Protein AF-A0A285PR58-F1 (afdb_monomer_lite)

InterPro domains:
  IPR026906 BspA-type LRR region [PF13306] (147-231)
  IPR032675 Leucine-rich repeat domain superfamily [G3DSA:3.80.10.10] (99-234)

Radius of gyration: 36.93 Å; chains: 1; bounding box: 84×57×91 Å

Secondary structure (DSSP, 8-state):
---PPP-------------------------TTEEE---EE-TTT--EEEPPPEEEPPPP-B-S-EEEE---SSS-EEEEEEBSSSS-EEEEEEPPPPPPPTT-EEEETTEEEEEEETTTEEEEEE--SS-SEEEE-SEEEETTEEEEEEEEPTTTTTT-SS--EEEE-TT--EE-TTTTTT-TT--EEEE--S---TTTB-GGGGTT--TT-EEE--GGGHHHHHHHTTTSEE-

Organism: NCBI:txid39488

Structure (mmCIF, N/CA/C/O backbone):
data_AF-A0A285PR58-F1
#
_entry.id   AF-A0A285PR58-F1
#
loop_
_atom_site.group_PDB
_atom_site.id
_atom_site.type_symbol
_atom_site.label_atom_id
_atom_site.label_alt_id
_atom_site.label_comp_id
_atom_site.label_asym_id
_atom_site.label_entity_id
_atom_site.label_seq_id
_atom_site.pdbx_PDB_ins_code
_atom_site.Cartn_x
_atom_site.Cartn_y
_atom_site.Cartn_z
_atom_site.occupancy
_atom_site.B_iso_or_equiv
_atom_site.auth_seq_id
_atom_site.auth_comp_id
_atom_site.auth_asym_id
_atom_site.auth_atom_id
_atom_site.pdbx_PDB_model_num
ATOM 1 N N . MET A 1 1 ? 61.884 16.221 -25.322 1.00 33.75 1 MET A N 1
ATOM 2 C CA . MET A 1 1 ? 62.412 15.194 -26.243 1.00 33.75 1 MET A CA 1
ATOM 3 C C . MET A 1 1 ? 62.146 13.832 -25.624 1.00 33.75 1 MET A C 1
ATOM 5 O O . MET A 1 1 ? 62.403 13.717 -24.441 1.00 33.75 1 MET A O 1
ATOM 9 N N . LEU A 1 2 ? 61.570 12.916 -26.419 1.00 33.09 2 LEU A N 1
ATOM 10 C CA . LEU A 1 2 ? 61.730 11.446 -26.453 1.00 33.09 2 LEU A CA 1
ATOM 11 C C . LEU A 1 2 ? 61.873 10.652 -25.125 1.00 33.09 2 LEU A C 1
ATOM 13 O O . LEU A 1 2 ? 62.615 11.037 -24.246 1.00 33.09 2 LEU A O 1
ATOM 17 N N . HIS A 1 3 ? 61.323 9.454 -24.922 1.00 30.91 3 HIS A N 1
ATOM 18 C CA . HIS A 1 3 ? 60.554 8.519 -25.742 1.00 30.91 3 HIS A CA 1
ATOM 19 C C . HIS A 1 3 ? 60.031 7.396 -24.827 1.00 30.91 3 HIS A C 1
ATOM 21 O O . HIS A 1 3 ? 60.553 7.158 -23.741 1.00 30.91 3 HIS A O 1
ATOM 27 N N . ALA A 1 4 ? 59.011 6.703 -25.324 1.00 31.28 4 ALA A N 1
ATOM 28 C CA . ALA A 1 4 ? 58.342 5.556 -24.733 1.00 31.28 4 ALA A CA 1
ATOM 29 C C . ALA A 1 4 ? 59.260 4.351 -24.438 1.00 31.28 4 ALA A C 1
ATOM 31 O O . ALA A 1 4 ? 60.155 4.022 -25.217 1.00 31.28 4 ALA A O 1
ATOM 32 N N . GLN A 1 5 ? 58.952 3.633 -23.352 1.00 32.91 5 GLN A N 1
ATOM 33 C CA . GLN A 1 5 ? 59.469 2.294 -23.063 1.00 32.91 5 GLN A CA 1
ATOM 34 C C . GLN A 1 5 ? 58.828 1.255 -23.999 1.00 32.91 5 GLN A C 1
ATOM 36 O O . GLN A 1 5 ? 57.623 1.015 -23.952 1.00 32.91 5 GLN A O 1
ATOM 41 N N . LYS A 1 6 ? 59.659 0.607 -24.822 1.00 32.72 6 LYS A N 1
ATOM 42 C CA . LYS A 1 6 ? 59.402 -0.717 -25.408 1.00 32.72 6 LYS A CA 1
ATOM 43 C C . LYS A 1 6 ? 59.970 -1.767 -24.454 1.00 32.72 6 LYS A C 1
ATOM 45 O O . LYS A 1 6 ? 61.126 -1.651 -24.060 1.00 32.72 6 LYS A O 1
ATOM 50 N N . MET A 1 7 ? 59.190 -2.798 -24.133 1.00 29.19 7 MET A N 1
ATOM 51 C CA . MET A 1 7 ? 59.721 -4.049 -23.592 1.00 29.19 7 MET A CA 1
ATOM 52 C C . MET A 1 7 ? 59.558 -5.171 -24.613 1.00 29.19 7 MET A C 1
ATOM 54 O O . MET A 1 7 ? 58.558 -5.277 -25.318 1.00 29.19 7 MET A O 1
ATOM 58 N N . ASP A 1 8 ? 60.642 -5.924 -24.685 1.00 30.84 8 ASP A N 1
ATOM 59 C CA . ASP A 1 8 ? 61.134 -6.805 -25.728 1.00 30.84 8 ASP A CA 1
ATOM 60 C C . ASP A 1 8 ? 60.767 -8.261 -25.393 1.00 30.84 8 ASP A C 1
ATOM 62 O O . ASP A 1 8 ? 60.908 -8.682 -24.243 1.00 30.84 8 ASP A O 1
ATOM 66 N N . ILE A 1 9 ? 60.300 -9.039 -26.374 1.00 32.16 9 ILE A N 1
ATOM 67 C CA . ILE A 1 9 ? 60.134 -10.494 -26.239 1.00 32.16 9 ILE A CA 1
ATOM 68 C C . ILE A 1 9 ? 61.047 -11.154 -27.269 1.00 32.16 9 ILE A C 1
ATOM 70 O O . ILE A 1 9 ? 60.728 -11.264 -28.453 1.00 32.16 9 ILE A O 1
ATOM 74 N N . ARG A 1 10 ? 62.197 -11.610 -26.766 1.00 33.09 10 ARG A N 1
ATOM 75 C CA . ARG A 1 10 ? 63.163 -12.465 -27.458 1.00 33.09 10 ARG A CA 1
ATOM 76 C C . ARG A 1 10 ? 62.526 -13.816 -27.796 1.00 33.09 10 ARG A C 1
ATOM 78 O O . ARG A 1 10 ? 62.197 -14.587 -26.899 1.00 33.09 10 ARG A O 1
ATOM 85 N N . PHE A 1 11 ? 62.434 -14.130 -29.085 1.00 31.03 11 PHE A N 1
ATOM 86 C CA . PHE A 1 11 ? 62.218 -15.490 -29.580 1.00 31.03 11 PHE A CA 1
ATOM 87 C C . PHE A 1 11 ? 63.578 -16.164 -29.802 1.00 31.03 11 PHE A C 1
ATOM 89 O O . PHE A 1 11 ? 64.361 -15.742 -30.653 1.00 31.03 11 PHE A O 1
ATOM 96 N N . LEU A 1 12 ? 63.860 -17.208 -29.019 1.00 32.84 12 LEU A N 1
ATOM 97 C CA . LEU A 1 12 ? 64.967 -18.136 -29.242 1.00 32.84 12 LEU A CA 1
ATOM 98 C C . LEU A 1 12 ? 64.556 -19.213 -30.257 1.00 32.84 12 LEU A C 1
ATOM 100 O O . LEU A 1 12 ? 63.462 -19.769 -30.209 1.00 32.84 12 LEU A O 1
ATOM 104 N N . LEU A 1 13 ? 65.486 -19.482 -31.169 1.00 37.31 13 LEU A N 1
ATOM 105 C CA . LEU A 1 13 ? 65.485 -20.509 -32.207 1.00 37.31 13 LEU A CA 1
ATOM 106 C C . LEU A 1 13 ? 65.457 -21.930 -31.623 1.00 37.31 13 LEU A C 1
ATOM 108 O O . LEU A 1 13 ? 66.307 -22.236 -30.794 1.00 37.31 13 LEU A O 1
ATOM 112 N N . VAL A 1 14 ? 64.640 -22.834 -32.184 1.00 32.50 14 VAL A N 1
ATOM 113 C CA . VAL A 1 14 ? 65.039 -24.244 -32.384 1.00 32.50 14 VAL A CA 1
ATOM 114 C C . VAL A 1 14 ? 64.462 -24.774 -33.707 1.00 32.50 14 VAL A C 1
ATOM 116 O O . VAL A 1 14 ? 63.296 -24.573 -34.037 1.00 32.50 14 VAL A O 1
ATOM 119 N N . ARG A 1 15 ? 65.350 -25.410 -34.474 1.00 30.25 15 ARG A N 1
ATOM 120 C CA . ARG A 1 15 ? 65.213 -26.002 -35.815 1.00 30.25 15 ARG A CA 1
ATOM 121 C C . ARG A 1 15 ? 64.435 -27.345 -35.821 1.00 30.25 15 ARG A C 1
ATOM 123 O O . ARG A 1 15 ? 64.132 -27.871 -34.756 1.00 30.25 15 ARG A O 1
ATOM 130 N N . PRO A 1 16 ? 64.086 -27.890 -37.008 1.00 38.16 16 PRO A N 1
ATOM 131 C CA . PRO A 1 16 ? 62.942 -28.778 -37.212 1.00 38.16 16 PRO A CA 1
ATOM 132 C C . PRO A 1 16 ? 63.283 -30.267 -37.075 1.00 38.16 16 PRO A C 1
ATOM 134 O O . PRO A 1 16 ? 64.386 -30.694 -37.405 1.00 38.16 16 PRO A O 1
ATOM 137 N N . VAL A 1 17 ? 62.287 -31.078 -36.710 1.00 28.47 17 VAL A N 1
ATOM 138 C CA . VAL A 1 17 ? 62.311 -32.531 -36.927 1.00 28.47 17 VAL A CA 1
ATOM 139 C C . VAL A 1 17 ? 61.258 -32.867 -37.977 1.00 28.47 17 VAL A C 1
ATOM 141 O O . VAL A 1 17 ? 60.059 -32.686 -37.769 1.00 28.47 17 VAL A O 1
ATOM 144 N N . MET A 1 18 ? 61.724 -33.346 -39.131 1.00 36.03 18 MET A N 1
ATOM 145 C CA . MET A 1 18 ? 60.877 -33.954 -40.148 1.00 36.03 18 MET A CA 1
ATOM 146 C C . MET A 1 18 ? 60.263 -35.247 -39.608 1.00 36.03 18 MET A C 1
ATOM 148 O O . MET A 1 18 ? 60.978 -36.205 -39.327 1.00 36.03 18 MET A O 1
ATOM 152 N N . ILE A 1 19 ? 58.933 -35.317 -39.568 1.00 29.31 19 ILE A N 1
ATOM 153 C CA . ILE A 1 19 ? 58.206 -36.587 -39.516 1.00 29.31 19 ILE A CA 1
ATOM 154 C C . ILE A 1 19 ? 57.175 -36.579 -40.644 1.00 29.31 19 ILE A C 1
ATOM 156 O O . ILE A 1 19 ? 56.121 -35.953 -40.562 1.00 29.31 19 ILE A O 1
ATOM 160 N N . ARG A 1 20 ? 57.487 -37.311 -41.721 1.00 41.19 20 ARG A N 1
ATOM 161 C CA . ARG A 1 20 ? 56.506 -37.762 -42.716 1.00 41.19 20 ARG A CA 1
ATOM 162 C C . ARG A 1 20 ? 55.513 -38.689 -42.017 1.00 41.19 20 ARG A C 1
ATOM 164 O O . ARG A 1 20 ? 55.930 -39.746 -41.554 1.00 41.19 20 ARG A O 1
ATOM 171 N N . LYS A 1 21 ? 54.215 -38.365 -42.012 1.00 28.48 21 LYS A N 1
ATOM 172 C CA . LYS A 1 21 ? 53.137 -39.368 -41.900 1.00 28.48 21 LYS A CA 1
ATOM 173 C C . LYS A 1 21 ? 51.768 -38.799 -42.295 1.00 28.48 21 LYS A C 1
ATOM 175 O O . LYS A 1 21 ? 51.269 -37.877 -41.671 1.00 28.48 21 LYS A O 1
ATOM 180 N N . LYS A 1 22 ? 51.177 -39.468 -43.294 1.00 28.91 22 LYS A N 1
ATOM 181 C CA . LYS A 1 22 ? 49.755 -39.546 -43.683 1.00 28.91 22 LYS A CA 1
ATOM 182 C C . LYS A 1 22 ? 49.032 -38.226 -43.996 1.00 28.91 22 LYS A C 1
ATOM 184 O O . LYS A 1 22 ? 48.762 -37.408 -43.129 1.00 28.91 22 LYS A O 1
ATOM 189 N N . LYS A 1 23 ? 48.602 -38.126 -45.259 1.00 33.22 23 LYS A N 1
ATOM 190 C CA . LYS A 1 23 ? 47.662 -37.154 -45.841 1.00 33.22 23 LYS A CA 1
ATOM 191 C C . LYS A 1 23 ? 46.285 -37.278 -45.157 1.00 33.22 23 LYS A C 1
ATOM 193 O O . LYS A 1 23 ? 45.343 -37.829 -45.711 1.00 33.22 23 LYS A O 1
ATOM 198 N N . LYS A 1 24 ? 46.195 -36.862 -43.894 1.00 31.02 24 LYS A N 1
ATOM 199 C CA . LYS A 1 24 ? 44.945 -36.710 -43.148 1.00 31.02 24 LYS A CA 1
ATOM 200 C C . LYS A 1 24 ? 44.381 -35.369 -43.604 1.00 31.02 24 LYS A C 1
ATOM 202 O O . LYS A 1 24 ? 45.064 -34.363 -43.434 1.00 31.02 24 LYS A O 1
ATOM 207 N N . LEU A 1 25 ? 43.209 -35.365 -44.247 1.00 31.39 25 LEU A N 1
ATOM 208 C CA . LEU A 1 25 ? 42.479 -34.136 -44.557 1.00 31.39 25 LEU A CA 1
ATOM 209 C C . LEU A 1 25 ? 42.327 -33.344 -43.251 1.00 31.39 25 LEU A C 1
ATOM 211 O O . LEU A 1 25 ? 41.491 -33.663 -42.408 1.00 31.39 25 LEU A O 1
ATOM 215 N N . LEU A 1 26 ? 43.195 -32.354 -43.059 1.00 30.56 26 LEU A N 1
ATOM 216 C CA . LEU A 1 26 ? 43.031 -31.319 -42.059 1.00 30.56 26 LEU A CA 1
ATOM 217 C C . LEU A 1 26 ? 41.862 -30.484 -42.556 1.00 30.56 26 LEU A C 1
ATOM 219 O O . LEU A 1 26 ? 42.022 -29.623 -43.416 1.00 30.56 26 LEU A O 1
ATOM 223 N N . GLN A 1 27 ? 40.669 -30.787 -42.057 1.00 36.59 27 GLN A N 1
ATOM 224 C CA . GLN A 1 27 ? 39.544 -29.881 -42.175 1.00 36.59 27 GLN A CA 1
ATOM 225 C C . GLN A 1 27 ? 39.987 -28.591 -41.478 1.00 36.59 27 GLN A C 1
ATOM 227 O O . GLN A 1 27 ? 40.122 -28.565 -40.254 1.00 36.59 27 GLN A O 1
ATOM 232 N N . ARG A 1 28 ? 40.370 -27.578 -42.273 1.00 42.31 28 ARG A N 1
ATOM 233 C CA . ARG A 1 28 ? 40.838 -26.276 -41.783 1.00 42.31 28 ARG A CA 1
ATOM 234 C C . ARG A 1 28 ? 39.750 -25.758 -40.842 1.00 42.31 28 ARG A C 1
ATOM 236 O O . ARG A 1 28 ? 38.649 -25.445 -41.283 1.00 42.31 28 ARG A O 1
ATOM 243 N N . VAL A 1 29 ? 40.026 -25.736 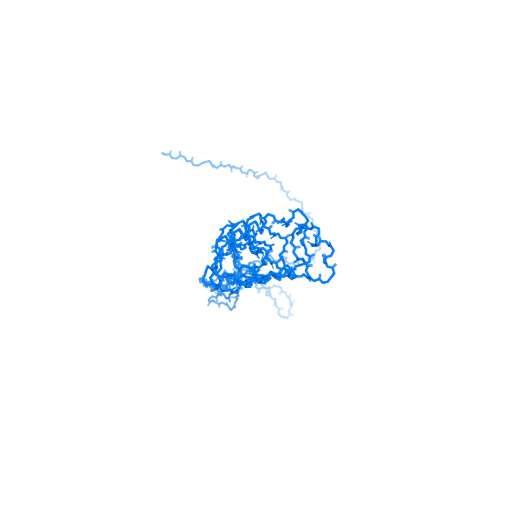-39.539 1.00 40.50 29 VAL A N 1
ATOM 244 C CA . VAL A 1 29 ? 39.125 -25.135 -38.554 1.00 40.50 29 VAL A CA 1
ATOM 245 C C . VAL A 1 29 ? 39.255 -23.632 -38.745 1.00 40.50 29 VAL A C 1
ATOM 247 O O . VAL A 1 29 ? 40.187 -23.011 -38.242 1.00 40.50 29 VAL A O 1
ATOM 250 N N . ILE A 1 30 ? 38.379 -23.065 -39.568 1.00 44.00 30 ILE A N 1
ATOM 251 C CA . ILE A 1 30 ? 38.368 -21.631 -39.839 1.00 44.00 30 ILE A CA 1
ATOM 252 C C . ILE A 1 30 ? 37.813 -20.933 -38.582 1.00 44.00 30 ILE A C 1
ATOM 254 O O . ILE A 1 30 ? 36.737 -21.314 -38.107 1.00 44.00 30 ILE A O 1
ATOM 258 N N . PRO A 1 31 ? 38.522 -19.945 -38.003 1.00 46.69 31 PRO A N 1
ATOM 259 C CA . PRO A 1 31 ? 37.988 -19.118 -36.921 1.00 46.69 31 PRO A CA 1
ATOM 260 C C . PRO A 1 31 ? 36.643 -18.497 -37.332 1.00 46.69 31 PRO A C 1
ATOM 262 O O . PRO A 1 31 ? 36.474 -18.136 -38.491 1.00 46.69 31 PRO A O 1
ATOM 265 N N . LYS A 1 32 ? 35.693 -18.322 -36.399 1.00 52.97 32 LYS A N 1
ATOM 266 C CA . LYS A 1 32 ? 34.305 -17.846 -36.659 1.00 52.97 32 LYS A CA 1
ATOM 267 C C . LYS A 1 32 ? 34.175 -16.505 -37.421 1.00 52.97 32 LYS A C 1
ATOM 269 O O . LYS A 1 32 ? 33.063 -16.105 -37.765 1.00 52.97 32 LYS A O 1
ATOM 274 N N . GLU A 1 33 ? 35.282 -15.812 -37.650 1.00 49.16 33 GLU A N 1
ATOM 275 C CA . GLU A 1 33 ? 35.387 -14.453 -38.190 1.00 49.16 33 GLU A CA 1
ATOM 276 C C . GLU A 1 33 ? 35.976 -14.404 -39.610 1.00 49.16 33 GLU A C 1
ATOM 278 O O . GLU A 1 33 ? 36.127 -13.325 -40.176 1.00 49.16 33 GLU A O 1
ATOM 283 N N . LEU A 1 34 ? 36.297 -15.555 -40.204 1.00 50.81 34 LEU A N 1
ATOM 284 C CA . LEU A 1 34 ? 36.919 -15.647 -41.522 1.00 50.81 34 LEU A CA 1
ATOM 285 C C . LEU A 1 34 ? 36.101 -16.580 -42.421 1.00 50.81 34 LEU A C 1
ATOM 287 O O . LEU A 1 34 ? 35.548 -17.572 -41.948 1.00 50.81 34 LEU A O 1
ATOM 291 N N . GLU A 1 35 ? 36.012 -16.271 -43.712 1.00 58.34 35 GLU A N 1
ATOM 292 C CA . GLU A 1 35 ? 35.296 -17.100 -44.686 1.00 58.34 35 GLU A CA 1
ATOM 293 C C . GLU A 1 35 ? 36.283 -17.645 -45.723 1.00 58.34 35 GLU A C 1
ATOM 295 O O . GLU A 1 35 ? 37.151 -16.927 -46.224 1.00 58.34 35 GLU A O 1
ATOM 300 N N . TYR A 1 36 ? 36.200 -18.948 -45.997 1.00 69.31 36 TYR A N 1
ATOM 301 C CA . TYR A 1 36 ? 37.080 -19.626 -46.943 1.00 69.31 36 TYR A CA 1
ATOM 302 C C . TYR A 1 36 ? 36.407 -19.734 -48.303 1.00 69.31 36 TYR A C 1
ATOM 304 O O . TYR A 1 36 ? 35.324 -20.300 -48.414 1.00 69.31 36 TYR A O 1
ATOM 312 N N . THR A 1 37 ? 37.070 -19.224 -49.336 1.00 72.50 37 THR A N 1
ATOM 313 C CA . THR A 1 37 ? 36.516 -19.146 -50.701 1.00 72.50 37 THR A CA 1
ATOM 314 C C . THR A 1 37 ? 36.405 -20.495 -51.422 1.00 72.50 37 THR A C 1
ATOM 316 O O . THR A 1 37 ? 35.750 -20.571 -52.457 1.00 72.50 37 THR A O 1
ATOM 319 N N . GLY A 1 38 ? 36.965 -21.567 -50.850 1.00 69.06 38 GLY A N 1
ATOM 320 C CA . GLY A 1 38 ? 36.936 -22.911 -51.422 1.00 69.06 38 GLY A CA 1
ATOM 321 C C . GLY A 1 38 ? 38.082 -23.161 -52.403 1.00 69.06 38 GLY A C 1
ATOM 322 O O . GLY A 1 38 ? 38.537 -22.264 -53.102 1.00 69.06 38 GLY A O 1
ATOM 323 N N . ASP A 1 39 ? 38.567 -24.398 -52.421 1.00 82.94 39 ASP A N 1
ATOM 324 C CA . ASP A 1 39 ? 39.599 -24.844 -53.358 1.00 82.94 39 ASP A CA 1
ATOM 325 C C . ASP A 1 39 ? 39.007 -25.098 -54.742 1.00 82.94 39 ASP A C 1
ATOM 327 O O . ASP A 1 39 ? 37.903 -25.640 -54.872 1.00 82.94 39 ASP A O 1
ATOM 331 N N . THR A 1 40 ? 39.776 -24.791 -55.781 1.00 82.81 40 THR A N 1
ATOM 332 C CA . THR A 1 40 ? 39.389 -25.082 -57.162 1.00 82.81 40 THR A CA 1
ATOM 333 C C . THR A 1 40 ? 40.046 -26.378 -57.624 1.00 82.81 40 THR A C 1
ATOM 335 O O . THR A 1 40 ? 41.269 -26.511 -57.605 1.00 82.81 40 THR A O 1
ATOM 338 N N . TYR A 1 41 ? 39.238 -27.337 -58.087 1.00 79.12 41 TYR A N 1
ATOM 339 C CA . TYR A 1 41 ? 39.699 -28.638 -58.583 1.00 79.12 41 TYR A CA 1
ATOM 340 C C . TYR A 1 41 ? 39.354 -28.832 -60.061 1.00 79.12 41 TYR A C 1
ATOM 342 O O . TYR A 1 41 ? 38.290 -28.421 -60.532 1.00 79.12 41 TYR A O 1
ATOM 350 N N . CYS A 1 42 ? 40.221 -29.536 -60.790 1.00 77.19 42 CYS A N 1
ATOM 351 C CA . CYS A 1 42 ? 39.924 -29.987 -62.144 1.00 77.19 42 CYS A CA 1
ATOM 352 C C . CYS A 1 42 ? 38.761 -30.987 -62.118 1.00 77.19 42 CYS A C 1
ATOM 354 O O . CYS A 1 42 ? 38.830 -32.008 -61.436 1.00 77.19 42 CYS A O 1
ATOM 356 N N . ARG A 1 43 ? 37.698 -30.743 -62.891 1.00 79.19 43 ARG A N 1
ATOM 357 C CA . ARG A 1 43 ? 36.491 -31.594 -62.882 1.00 79.19 43 ARG A CA 1
ATOM 358 C C . ARG A 1 43 ? 36.717 -33.003 -63.437 1.00 79.19 43 ARG A C 1
ATOM 360 O O . ARG A 1 43 ? 35.957 -33.905 -63.106 1.00 79.19 43 ARG A O 1
ATOM 367 N N . ILE A 1 44 ? 37.748 -33.179 -64.262 1.00 78.19 44 ILE A N 1
ATOM 368 C CA . ILE A 1 44 ? 38.021 -34.432 -64.973 1.00 78.19 44 ILE A CA 1
ATOM 369 C C . ILE A 1 44 ? 38.968 -35.315 -64.154 1.00 78.19 44 ILE A C 1
ATOM 371 O O . ILE A 1 44 ? 38.627 -36.444 -63.820 1.00 78.19 44 ILE A O 1
ATOM 375 N N . CYS A 1 45 ? 40.138 -34.794 -63.773 1.00 86.69 45 CYS A N 1
ATOM 376 C CA . CYS A 1 45 ? 41.156 -35.571 -63.056 1.00 86.69 45 CYS A CA 1
ATOM 377 C C . CYS A 1 45 ? 41.166 -35.351 -61.534 1.00 86.69 45 CYS A C 1
ATOM 379 O O . CYS A 1 45 ? 41.936 -36.001 -60.832 1.00 86.69 45 CYS A O 1
ATOM 381 N N . LYS A 1 46 ? 40.314 -34.456 -61.009 1.00 78.19 46 LYS A N 1
ATOM 382 C CA . LYS A 1 46 ? 40.200 -34.100 -59.579 1.00 78.19 46 LYS A CA 1
ATOM 383 C C . LYS A 1 46 ? 41.475 -33.532 -58.947 1.00 78.19 46 LYS A C 1
ATOM 385 O O . LYS A 1 46 ? 41.536 -33.378 -57.729 1.00 78.19 46 LYS A O 1
ATOM 390 N N . THR A 1 47 ? 42.480 -33.184 -59.747 1.00 80.75 47 THR A N 1
ATOM 391 C CA . THR A 1 47 ? 43.697 -32.530 -59.260 1.00 80.75 47 THR A CA 1
ATOM 392 C C . THR A 1 47 ? 43.377 -31.112 -58.790 1.00 80.75 47 THR A C 1
ATOM 394 O O . THR A 1 47 ? 42.612 -30.398 -59.441 1.00 80.75 47 THR A O 1
ATOM 397 N N . LEU A 1 48 ? 43.948 -30.716 -57.650 1.00 81.56 48 LEU A N 1
ATOM 398 C CA . LEU A 1 48 ? 43.857 -29.356 -57.117 1.00 81.56 48 LEU A CA 1
ATOM 399 C C . LEU A 1 48 ? 44.543 -28.389 -58.087 1.00 81.56 48 LEU A C 1
ATOM 401 O O . LEU A 1 48 ? 45.698 -28.608 -58.446 1.00 81.56 48 LEU A O 1
ATOM 405 N N . LEU A 1 49 ? 43.822 -27.355 -58.510 1.00 81.75 49 LEU A N 1
ATOM 406 C CA . LEU A 1 49 ? 44.319 -26.338 -59.436 1.00 81.75 49 LEU A CA 1
ATOM 407 C C . LEU A 1 49 ? 44.716 -25.057 -58.701 1.00 81.75 49 LEU A C 1
ATOM 409 O O . LEU A 1 49 ? 45.741 -24.469 -59.022 1.00 81.75 49 LEU A O 1
ATOM 413 N N . GLU A 1 50 ? 43.941 -24.650 -57.695 1.00 81.56 50 GLU A N 1
ATOM 414 C CA . GLU A 1 50 ? 44.236 -23.468 -56.882 1.00 81.56 50 GLU A CA 1
ATOM 415 C C . GLU A 1 50 ? 43.684 -23.652 -55.464 1.00 81.56 50 GLU A C 1
ATOM 417 O O . GLU A 1 50 ? 42.548 -24.105 -55.289 1.00 81.56 50 GLU A O 1
ATOM 422 N N . GLU A 1 51 ? 44.484 -23.307 -54.450 1.00 78.06 51 GLU A N 1
ATOM 423 C CA . GLU A 1 51 ? 44.009 -23.244 -53.065 1.00 78.06 51 GLU A CA 1
ATOM 424 C C . GLU A 1 51 ? 43.125 -22.011 -52.854 1.00 78.06 51 GLU A C 1
ATOM 426 O O . GLU A 1 51 ? 43.474 -20.895 -53.246 1.00 78.06 51 GLU A O 1
ATOM 431 N N . GLY A 1 52 ? 42.000 -22.205 -52.170 1.00 71.44 52 GLY A N 1
ATOM 432 C CA . GLY A 1 52 ? 41.128 -21.114 -51.758 1.00 71.44 52 GLY A CA 1
ATOM 433 C C . GLY A 1 52 ? 41.838 -20.132 -50.824 1.00 71.44 52 GLY A C 1
ATOM 434 O O . GLY A 1 52 ? 42.722 -20.485 -50.038 1.00 71.44 52 GLY A O 1
ATOM 435 N N . LYS A 1 53 ? 41.417 -18.870 -50.871 1.00 77.50 53 LYS A N 1
ATOM 436 C CA . LYS A 1 53 ? 41.892 -17.805 -49.978 1.00 77.50 53 LYS A CA 1
ATOM 437 C C . LYS A 1 53 ? 40.952 -17.642 -48.790 1.00 77.50 53 LYS A C 1
ATOM 439 O O . LYS A 1 53 ? 39.735 -17.820 -48.910 1.00 77.50 53 LYS A O 1
ATOM 444 N N . ILE A 1 54 ? 41.529 -17.275 -47.650 1.00 70.69 54 ILE A N 1
ATOM 445 C CA . ILE A 1 54 ? 40.789 -16.849 -46.463 1.00 70.69 54 ILE A CA 1
ATOM 446 C C . ILE A 1 54 ? 40.507 -15.353 -46.613 1.00 70.69 54 ILE A C 1
ATOM 448 O O . ILE A 1 54 ? 41.447 -14.561 -46.689 1.00 70.69 54 ILE A O 1
ATOM 452 N N . LEU A 1 55 ? 39.232 -14.971 -46.670 1.00 63.41 55 LEU A N 1
ATOM 453 C CA . LEU A 1 55 ? 38.818 -13.570 -46.703 1.00 63.41 55 LEU A CA 1
ATOM 454 C C . LEU A 1 55 ? 38.327 -13.128 -45.317 1.00 63.41 55 LEU A C 1
ATOM 456 O O . LEU A 1 55 ? 37.650 -13.903 -44.629 1.00 63.41 55 LEU A O 1
ATOM 460 N N . PRO A 1 56 ? 38.651 -11.893 -44.888 1.00 61.72 56 PRO A N 1
ATOM 461 C CA . PRO A 1 56 ? 38.098 -11.341 -43.662 1.00 61.72 56 PRO A CA 1
ATOM 462 C C . PRO A 1 56 ? 36.593 -11.151 -43.829 1.00 61.72 56 PRO A C 1
ATOM 464 O O . PRO A 1 56 ? 36.132 -10.623 -44.846 1.00 61.72 56 PRO A O 1
ATOM 467 N N . LYS A 1 57 ? 35.815 -11.558 -42.825 1.00 65.44 57 LYS A N 1
ATOM 468 C CA . LYS A 1 57 ? 34.385 -11.261 -42.806 1.00 65.44 57 LYS A CA 1
ATOM 469 C C . LYS A 1 57 ? 34.206 -9.743 -42.805 1.00 65.44 57 LYS A C 1
ATOM 471 O O . LYS A 1 57 ? 34.767 -9.050 -41.962 1.00 65.44 57 LYS A O 1
ATOM 476 N N . LEU A 1 58 ? 33.443 -9.222 -43.766 1.00 66.88 58 LEU A N 1
ATOM 477 C CA . LEU A 1 58 ? 33.164 -7.789 -43.836 1.00 66.88 58 LEU A CA 1
ATOM 478 C C . LEU A 1 58 ? 32.430 -7.349 -42.564 1.00 66.88 58 LEU A C 1
ATOM 480 O O . LEU A 1 58 ? 31.352 -7.858 -42.251 1.00 66.88 58 LEU A O 1
ATOM 484 N N . GLU A 1 59 ? 33.013 -6.386 -41.853 1.00 71.44 59 GLU A N 1
ATOM 485 C CA . GLU A 1 59 ? 32.413 -5.791 -40.661 1.00 71.44 59 GLU A CA 1
ATOM 486 C C . GLU A 1 59 ? 31.041 -5.175 -40.972 1.00 71.44 59 GLU A C 1
ATOM 488 O O . GLU A 1 59 ? 30.814 -4.542 -42.013 1.00 71.44 59 GLU A O 1
ATOM 493 N N . HIS A 1 60 ? 30.098 -5.345 -40.047 1.00 79.94 60 HIS A N 1
ATOM 494 C CA . HIS A 1 60 ? 28.748 -4.819 -40.217 1.00 79.94 60 HIS A CA 1
ATOM 495 C C . HIS A 1 60 ? 28.714 -3.293 -40.072 1.00 79.94 60 HIS A C 1
ATOM 497 O O . HIS A 1 60 ? 29.165 -2.728 -39.078 1.00 79.94 60 HIS A O 1
ATOM 503 N N . GLN A 1 61 ? 28.051 -2.621 -41.015 1.00 87.12 61 GLN A N 1
ATOM 504 C CA . GLN A 1 61 ? 27.740 -1.191 -40.918 1.00 87.12 61 GLN A CA 1
ATOM 505 C C . GLN A 1 61 ? 26.383 -0.992 -40.243 1.00 87.12 61 GLN A C 1
ATOM 507 O O . GLN A 1 61 ? 25.341 -1.009 -40.904 1.00 87.12 61 GLN A O 1
ATOM 512 N N . TRP A 1 62 ? 26.381 -0.883 -38.918 1.00 87.44 62 TRP A N 1
ATOM 513 C CA . TRP A 1 62 ? 25.169 -0.685 -38.121 1.00 87.44 62 TRP A CA 1
ATOM 514 C C . TRP A 1 62 ? 24.606 0.739 -38.271 1.00 87.44 62 TRP A C 1
ATOM 516 O O . TRP A 1 62 ? 25.338 1.691 -38.528 1.00 87.44 62 TRP A O 1
ATOM 526 N N . ASN A 1 63 ? 23.288 0.894 -38.127 1.00 89.00 63 ASN A N 1
ATOM 527 C CA . ASN A 1 63 ? 22.666 2.201 -37.912 1.00 89.00 63 ASN A CA 1
ATOM 528 C C . ASN A 1 63 ? 22.870 2.695 -36.466 1.00 89.00 63 ASN A C 1
ATOM 530 O O . ASN A 1 63 ? 23.488 2.012 -35.656 1.00 89.00 63 ASN A O 1
ATOM 534 N N . ASP A 1 64 ? 22.289 3.843 -36.124 1.00 89.19 64 ASP A N 1
ATOM 535 C CA . ASP A 1 64 ? 22.440 4.468 -34.797 1.00 89.19 64 ASP A CA 1
ATOM 536 C C . ASP A 1 64 ? 21.647 3.753 -33.682 1.00 89.19 64 ASP A C 1
ATOM 538 O O . ASP A 1 64 ? 21.679 4.148 -32.519 1.00 89.19 64 ASP A O 1
ATOM 542 N N . GLY A 1 65 ? 20.964 2.654 -34.020 1.00 90.88 65 GLY A N 1
ATOM 543 C CA . GLY A 1 65 ? 20.097 1.912 -33.114 1.00 90.88 65 GLY A CA 1
ATOM 544 C C . GLY A 1 65 ? 18.704 2.534 -32.990 1.00 90.88 65 GLY A C 1
ATOM 545 O O . GLY A 1 65 ? 18.491 3.730 -33.152 1.00 90.88 65 GLY A O 1
ATOM 546 N N . THR A 1 66 ? 17.713 1.691 -32.722 1.00 90.56 66 THR A N 1
ATOM 547 C CA . THR A 1 66 ? 16.315 2.098 -32.520 1.00 90.56 66 THR A CA 1
ATOM 548 C C . THR A 1 66 ? 15.772 1.418 -31.276 1.00 90.56 66 THR A C 1
ATOM 550 O O . THR A 1 66 ? 15.918 0.204 -31.130 1.00 90.56 66 THR A O 1
ATOM 553 N N . VAL A 1 67 ? 15.176 2.180 -30.355 1.00 93.69 67 VAL A N 1
ATOM 554 C CA . VAL A 1 67 ? 14.537 1.597 -29.168 1.00 93.69 67 VAL A CA 1
ATOM 555 C C . VAL A 1 67 ? 13.282 0.861 -29.626 1.00 93.69 67 VAL A C 1
ATOM 557 O O . VAL A 1 67 ? 12.276 1.483 -29.957 1.00 93.69 67 VAL A O 1
ATOM 560 N N . THR A 1 68 ? 13.348 -0.466 -29.664 1.00 93.56 68 THR A N 1
ATOM 561 C CA . THR A 1 68 ? 12.237 -1.330 -30.088 1.00 93.56 68 THR A CA 1
ATOM 562 C C . THR A 1 68 ? 11.332 -1.707 -28.927 1.00 93.56 68 THR A C 1
ATOM 564 O O . THR A 1 68 ? 10.157 -1.999 -29.134 1.00 93.56 68 THR A O 1
ATOM 567 N N . LYS A 1 69 ? 11.851 -1.648 -27.697 1.00 94.06 69 LYS A N 1
ATOM 568 C CA . LYS A 1 69 ? 11.082 -1.862 -26.471 1.00 94.06 69 LYS A CA 1
ATOM 569 C C . LYS A 1 69 ? 11.557 -0.893 -25.401 1.00 94.06 69 LYS A C 1
ATOM 571 O O . LYS A 1 69 ? 12.739 -0.856 -25.069 1.00 94.06 69 LYS A O 1
ATOM 576 N N . ARG A 1 70 ? 10.645 -0.095 -24.847 1.00 92.31 70 ARG A N 1
ATOM 577 C CA . ARG A 1 70 ? 10.987 0.821 -23.751 1.00 92.31 70 ARG A CA 1
ATOM 578 C C . ARG A 1 70 ? 11.174 0.025 -22.462 1.00 92.31 70 ARG A C 1
ATOM 580 O O . ARG A 1 70 ? 10.366 -0.847 -22.151 1.00 92.31 70 ARG A O 1
ATOM 587 N N . ALA A 1 71 ? 12.221 0.352 -21.712 1.00 92.75 71 ALA A N 1
ATOM 588 C CA . ALA A 1 71 ? 12.408 -0.188 -20.374 1.00 92.75 71 ALA A CA 1
ATOM 589 C C . ALA A 1 71 ? 11.293 0.304 -19.438 1.00 92.75 71 ALA A C 1
ATOM 591 O O . ALA A 1 71 ? 10.863 1.459 -19.510 1.00 92.75 71 ALA A O 1
ATOM 592 N N . THR A 1 72 ? 10.846 -0.576 -18.549 1.00 91.88 72 THR A N 1
ATOM 593 C CA . THR A 1 72 ? 9.919 -0.273 -17.452 1.00 91.88 72 THR A CA 1
ATOM 594 C C . THR A 1 72 ? 10.599 -0.605 -16.123 1.00 91.88 72 THR A C 1
ATOM 596 O O . THR A 1 72 ? 11.757 -1.019 -16.100 1.00 91.88 72 THR A O 1
ATOM 599 N N . TYR A 1 73 ? 9.905 -0.434 -14.997 1.00 88.81 73 TYR A N 1
ATOM 600 C CA . TYR A 1 73 ? 10.429 -0.868 -13.698 1.00 88.81 73 TYR A CA 1
ATOM 601 C C . TYR A 1 73 ? 10.500 -2.399 -13.553 1.00 88.81 73 TYR A C 1
ATOM 603 O O . TYR A 1 73 ? 11.301 -2.920 -12.772 1.00 88.81 73 TYR A O 1
ATOM 611 N N . GLU A 1 74 ? 9.672 -3.125 -14.307 1.00 87.19 74 GLU A N 1
ATOM 612 C CA . GLU A 1 74 ? 9.552 -4.584 -14.226 1.00 87.19 74 GLU A CA 1
ATOM 613 C C . GLU A 1 74 ? 10.331 -5.290 -15.340 1.00 87.19 74 GLU A C 1
ATOM 615 O O . GLU A 1 74 ? 10.880 -6.368 -15.121 1.00 87.19 74 GLU A O 1
ATOM 620 N N . THR A 1 75 ? 10.437 -4.668 -16.517 1.00 89.50 75 THR A N 1
ATOM 621 C CA . THR A 1 75 ? 11.014 -5.283 -17.716 1.00 89.50 75 THR A CA 1
ATOM 622 C C . THR A 1 75 ? 12.125 -4.430 -18.316 1.00 89.50 75 THR A C 1
ATOM 624 O O . THR A 1 75 ? 11.958 -3.224 -18.509 1.00 89.50 75 THR A O 1
ATOM 627 N N . ALA A 1 76 ? 13.228 -5.075 -18.694 1.00 92.31 76 ALA A N 1
ATOM 628 C CA . ALA A 1 76 ? 14.255 -4.471 -19.535 1.00 92.31 76 ALA A CA 1
ATOM 629 C C . ALA A 1 76 ? 13.672 -3.991 -20.879 1.00 92.31 76 ALA A C 1
ATOM 631 O O . ALA A 1 76 ? 12.679 -4.537 -21.380 1.00 92.31 76 ALA A O 1
ATOM 632 N N . GLY A 1 77 ? 14.289 -2.950 -21.431 1.00 94.19 77 GLY A N 1
ATOM 633 C CA . GLY A 1 77 ? 14.024 -2.472 -22.785 1.00 94.19 77 GLY A CA 1
ATOM 634 C C . GLY A 1 77 ? 14.950 -3.131 -23.804 1.00 94.19 77 GLY A C 1
ATOM 635 O O . GLY A 1 77 ? 15.828 -3.914 -23.452 1.00 94.19 77 GLY A O 1
ATOM 636 N N . GLU A 1 78 ? 14.783 -2.787 -25.074 1.00 95.69 78 GLU A N 1
ATOM 637 C CA . GLU A 1 78 ? 15.579 -3.323 -26.179 1.00 95.69 78 GLU A CA 1
ATOM 638 C C . GLU A 1 78 ? 15.960 -2.201 -27.145 1.00 95.69 78 GLU A C 1
ATOM 640 O O . GLU A 1 78 ? 15.110 -1.412 -27.574 1.00 95.69 78 GLU A O 1
ATOM 645 N N . LEU A 1 79 ? 17.248 -2.155 -27.490 1.00 93.50 79 LEU A N 1
ATOM 646 C CA . LEU A 1 79 ? 17.833 -1.300 -28.514 1.00 93.50 79 LEU A CA 1
ATOM 647 C C . LEU A 1 79 ? 18.269 -2.182 -29.685 1.00 93.50 79 LEU A C 1
ATOM 649 O O . LEU A 1 79 ? 19.172 -3.009 -29.552 1.00 93.50 79 LEU A O 1
ATOM 653 N N . THR A 1 80 ? 17.628 -2.011 -30.836 1.00 94.00 80 THR A N 1
ATOM 654 C CA . THR A 1 80 ? 17.910 -2.803 -32.035 1.00 94.00 80 THR A CA 1
ATOM 655 C C . THR A 1 80 ? 18.721 -1.996 -33.037 1.00 94.00 80 THR A C 1
ATOM 657 O O . THR A 1 80 ? 18.259 -0.973 -33.547 1.00 94.00 80 THR A O 1
ATOM 660 N N . TYR A 1 81 ? 19.894 -2.518 -33.377 1.00 90.81 81 TYR A N 1
ATOM 661 C CA . TYR A 1 81 ? 20.729 -2.086 -34.488 1.00 90.81 81 TYR A CA 1
ATOM 662 C C . TYR A 1 81 ? 20.410 -2.923 -35.722 1.00 90.81 81 TYR A C 1
ATOM 664 O O . TYR A 1 81 ? 20.273 -4.148 -35.640 1.00 90.81 81 TYR A O 1
ATOM 672 N N . ARG A 1 82 ? 20.316 -2.274 -36.878 1.00 90.25 82 ARG A N 1
ATOM 673 C CA . ARG A 1 82 ? 20.129 -2.925 -38.179 1.00 90.25 82 ARG A CA 1
ATOM 674 C C . ARG A 1 82 ? 21.304 -2.576 -39.066 1.00 90.25 82 ARG A C 1
ATOM 676 O O . ARG A 1 82 ? 21.691 -1.408 -39.133 1.00 90.25 82 ARG A O 1
ATOM 683 N N . CYS A 1 83 ? 21.898 -3.579 -39.699 1.00 89.69 83 CYS A N 1
ATOM 684 C CA . CYS A 1 83 ? 22.975 -3.315 -40.634 1.00 89.69 83 CYS A CA 1
ATOM 685 C C . CYS A 1 83 ? 22.381 -2.711 -41.913 1.00 89.69 83 CYS A C 1
ATOM 687 O O . CYS A 1 83 ? 21.372 -3.182 -42.432 1.00 89.69 83 CYS A O 1
ATOM 689 N N . ARG A 1 84 ? 22.997 -1.634 -42.405 1.00 88.50 84 ARG A N 1
ATOM 690 C CA . ARG A 1 84 ? 22.540 -0.911 -43.600 1.00 88.50 84 ARG A CA 1
ATOM 691 C C . ARG A 1 84 ? 22.834 -1.675 -44.900 1.00 88.50 84 ARG A C 1
ATOM 693 O O . ARG A 1 84 ? 22.264 -1.348 -45.929 1.00 88.50 84 ARG A O 1
ATOM 700 N N . LYS A 1 85 ? 23.720 -2.679 -44.844 1.00 86.81 85 LYS A N 1
ATOM 701 C CA . LYS A 1 85 ? 24.197 -3.461 -46.000 1.00 86.81 85 LYS A CA 1
ATOM 702 C C . LYS A 1 85 ? 23.604 -4.864 -46.095 1.00 86.81 85 LYS A C 1
ATOM 704 O O . LYS A 1 85 ? 23.371 -5.360 -47.186 1.00 86.81 85 LYS A O 1
ATOM 709 N N . CYS A 1 86 ? 23.361 -5.508 -44.961 1.00 81.31 86 CYS A N 1
ATOM 710 C CA . CYS A 1 86 ? 22.739 -6.826 -44.894 1.00 81.31 86 CYS A CA 1
ATOM 711 C C . CYS A 1 86 ? 21.645 -6.781 -43.830 1.00 81.31 86 CYS A C 1
ATOM 713 O O . CYS A 1 86 ? 21.841 -6.152 -42.796 1.00 81.31 86 CYS A O 1
ATOM 715 N N . ALA A 1 87 ? 20.517 -7.463 -44.021 1.00 83.50 87 ALA A N 1
ATOM 716 C CA . ALA A 1 87 ? 19.353 -7.402 -43.121 1.00 83.50 87 ALA A CA 1
ATOM 717 C C . ALA A 1 87 ? 19.587 -7.941 -41.682 1.00 83.50 87 ALA A C 1
ATOM 719 O O . ALA A 1 87 ? 18.635 -8.126 -40.918 1.00 83.50 87 ALA A O 1
ATOM 720 N N . ALA A 1 88 ? 20.844 -8.192 -41.304 1.00 87.69 88 ALA A N 1
ATOM 721 C CA . ALA A 1 88 ? 21.278 -8.575 -39.973 1.00 87.69 88 ALA A CA 1
ATOM 722 C C . ALA A 1 88 ? 20.823 -7.567 -38.905 1.00 87.69 88 ALA A C 1
ATOM 724 O O . ALA A 1 88 ? 20.760 -6.351 -39.129 1.00 87.69 88 ALA A O 1
ATOM 725 N N . LYS A 1 89 ? 20.541 -8.096 -37.712 1.00 91.94 89 LYS A N 1
ATOM 726 C CA . LYS A 1 89 ? 20.118 -7.336 -36.534 1.00 91.94 89 LYS A CA 1
ATOM 727 C C . LYS A 1 89 ? 21.026 -7.656 -35.358 1.00 91.94 89 LYS A C 1
ATOM 729 O O . LYS A 1 89 ? 21.372 -8.814 -35.145 1.00 91.94 89 LYS A O 1
ATOM 734 N N . ARG A 1 90 ? 21.337 -6.638 -34.562 1.00 88.44 90 ARG A N 1
ATOM 735 C CA . ARG A 1 90 ? 21.977 -6.779 -33.252 1.00 88.44 90 ARG A CA 1
ATOM 736 C C . ARG A 1 90 ? 21.071 -6.136 -32.213 1.00 88.44 90 ARG A C 1
ATOM 738 O O . ARG A 1 90 ? 20.751 -4.958 -32.332 1.00 88.44 90 ARG A O 1
ATOM 745 N N . ILE A 1 91 ? 20.648 -6.908 -31.221 1.00 91.56 91 ILE A N 1
ATOM 746 C CA . ILE A 1 91 ? 19.749 -6.446 -30.159 1.00 91.56 91 ILE A CA 1
ATOM 747 C C . ILE A 1 91 ? 20.558 -6.350 -28.873 1.00 91.56 91 ILE A C 1
ATOM 749 O O . ILE A 1 91 ? 21.228 -7.307 -28.491 1.00 91.56 91 ILE A O 1
ATOM 753 N N . ILE A 1 92 ? 20.503 -5.190 -28.227 1.00 90.38 92 ILE A N 1
ATOM 754 C CA . ILE A 1 92 ? 21.118 -4.951 -26.923 1.00 90.38 92 ILE A CA 1
ATOM 755 C C . ILE A 1 92 ? 20.003 -4.708 -25.907 1.00 90.38 92 ILE A C 1
ATOM 757 O O . ILE A 1 92 ? 19.039 -3.990 -26.182 1.00 90.38 92 ILE A O 1
ATOM 761 N N . SER A 1 93 ? 20.137 -5.316 -24.731 1.00 91.31 93 SER A N 1
ATOM 762 C CA . SER A 1 93 ? 19.218 -5.107 -23.614 1.00 91.31 93 SER A CA 1
ATOM 763 C C . SER A 1 93 ? 19.476 -3.748 -22.963 1.00 91.31 93 SER A C 1
ATOM 765 O O . SER A 1 93 ? 20.605 -3.446 -22.586 1.00 91.31 93 SER A O 1
ATOM 767 N N . ILE A 1 94 ? 18.421 -2.955 -22.784 1.00 91.75 94 ILE A N 1
ATOM 768 C CA . ILE A 1 94 ? 18.444 -1.721 -21.991 1.00 91.75 94 ILE A CA 1
ATOM 769 C C . ILE A 1 94 ? 18.025 -2.081 -20.569 1.00 91.75 94 ILE A C 1
ATOM 771 O O . ILE A 1 94 ? 16.989 -2.720 -20.371 1.00 91.75 94 ILE A O 1
ATOM 775 N N . GLU A 1 95 ? 18.804 -1.664 -19.575 1.00 91.81 95 GLU A N 1
ATOM 776 C CA . GLU A 1 95 ? 18.481 -1.930 -18.175 1.00 91.81 95 GLU A CA 1
ATOM 777 C C . GLU A 1 95 ? 17.092 -1.400 -17.785 1.00 91.81 95 GLU A C 1
ATOM 779 O O . GLU A 1 95 ? 16.608 -0.383 -18.286 1.00 91.81 95 GLU A O 1
ATOM 784 N N . LYS A 1 96 ? 16.432 -2.121 -16.873 1.00 93.50 96 LYS A N 1
ATOM 785 C CA . LYS A 1 96 ? 15.143 -1.712 -16.306 1.00 93.50 96 LYS A CA 1
ATOM 786 C C . LYS A 1 96 ? 15.274 -0.401 -15.528 1.00 93.50 96 LYS A C 1
ATOM 788 O O . LYS A 1 96 ? 16.325 -0.093 -14.968 1.00 93.50 96 LYS A O 1
ATOM 793 N N . LEU A 1 97 ? 14.174 0.338 -15.421 1.00 92.56 97 LEU A N 1
ATOM 794 C CA . LEU A 1 97 ? 14.139 1.580 -14.656 1.00 92.56 97 LEU A CA 1
ATOM 795 C C . LEU A 1 97 ? 14.334 1.311 -13.160 1.00 92.56 97 LEU A C 1
ATOM 797 O O . LEU A 1 97 ? 13.762 0.378 -12.590 1.00 92.56 97 LEU A O 1
ATOM 801 N N . ALA A 1 98 ? 15.102 2.176 -12.500 1.00 93.44 98 ALA A N 1
ATOM 802 C CA . ALA A 1 98 ? 15.252 2.135 -11.053 1.00 93.44 98 ALA A CA 1
ATOM 803 C C . ALA A 1 98 ? 13.936 2.525 -10.364 1.00 93.44 98 ALA A C 1
ATOM 805 O O . ALA A 1 98 ? 13.340 3.556 -10.676 1.00 93.44 98 ALA A O 1
ATOM 806 N N . TYR A 1 99 ? 13.493 1.719 -9.397 1.00 94.69 99 TYR A N 1
ATOM 807 C CA . TYR A 1 99 ? 12.284 2.017 -8.632 1.00 94.69 99 TYR A CA 1
ATOM 808 C C . TYR A 1 99 ? 12.397 3.338 -7.852 1.00 94.69 99 TYR A C 1
ATOM 810 O O . TYR A 1 99 ? 13.479 3.676 -7.361 1.00 94.69 99 TYR A O 1
ATOM 818 N N . PRO A 1 100 ? 11.270 4.047 -7.639 1.00 95.25 100 PRO A N 1
ATOM 819 C CA . PRO A 1 100 ? 11.223 5.216 -6.771 1.00 95.25 100 PRO A CA 1
ATOM 820 C C . PRO A 1 100 ? 11.780 4.907 -5.380 1.00 95.25 100 PRO A C 1
ATOM 822 O O . PRO A 1 100 ? 11.421 3.899 -4.760 1.00 95.25 100 PRO A O 1
ATOM 825 N N . LYS A 1 101 ? 12.674 5.778 -4.901 1.00 95.12 101 LYS A N 1
ATOM 826 C CA . LYS A 1 101 ? 13.379 5.598 -3.629 1.00 95.12 101 LYS A CA 1
ATOM 827 C C . LYS A 1 101 ? 12.401 5.588 -2.453 1.00 95.12 101 LYS A C 1
ATOM 829 O O . LYS A 1 101 ? 11.314 6.167 -2.492 1.00 95.12 101 LYS A O 1
ATOM 834 N N . ALA A 1 102 ? 12.820 4.948 -1.363 1.00 96.94 102 ALA A N 1
ATOM 835 C CA . ALA A 1 102 ? 12.090 5.032 -0.110 1.00 96.94 102 ALA A CA 1
ATOM 836 C C . ALA A 1 102 ? 11.950 6.504 0.298 1.00 96.94 102 ALA A C 1
ATOM 838 O O . ALA A 1 102 ? 12.906 7.276 0.274 1.00 96.94 102 ALA A O 1
ATOM 839 N N . GLY A 1 103 ? 10.734 6.883 0.659 1.00 96.56 103 GLY A N 1
ATOM 840 C CA . GLY A 1 103 ? 10.389 8.232 1.059 1.00 96.56 103 GLY A CA 1
ATOM 841 C C . GLY A 1 103 ? 9.741 9.105 -0.009 1.00 96.56 103 GLY A C 1
ATOM 842 O O . GLY A 1 103 ? 9.184 10.134 0.369 1.00 96.56 103 GLY A O 1
ATOM 843 N N . THR A 1 104 ? 9.721 8.686 -1.276 1.00 97.44 104 THR A N 1
ATOM 844 C CA . THR A 1 104 ? 8.902 9.335 -2.310 1.00 97.44 104 THR A CA 1
ATOM 845 C C . THR A 1 104 ? 7.422 9.297 -1.913 1.00 97.44 104 THR A C 1
ATOM 847 O O . THR A 1 104 ? 6.930 8.255 -1.474 1.00 97.44 104 THR A O 1
ATOM 850 N N . SER A 1 105 ? 6.719 10.424 -2.054 1.00 97.38 105 SER A N 1
ATOM 851 C CA . SER A 1 105 ? 5.289 10.545 -1.749 1.00 97.38 105 SER A CA 1
ATOM 852 C C . SER A 1 105 ? 4.442 10.635 -3.019 1.00 97.38 105 SER A C 1
ATOM 854 O O . SER A 1 105 ? 4.827 11.284 -3.989 1.00 97.38 105 SER A O 1
ATOM 856 N N . TYR A 1 106 ? 3.247 10.051 -2.973 1.00 97.19 106 TYR A N 1
ATOM 857 C CA . TYR A 1 106 ? 2.217 10.147 -4.003 1.00 97.19 106 TYR A CA 1
ATOM 858 C C . TYR A 1 106 ? 0.890 10.569 -3.381 1.00 97.19 106 TYR A C 1
ATOM 860 O O . TYR A 1 106 ? 0.509 10.062 -2.325 1.00 97.19 106 TYR A O 1
ATOM 868 N N . THR A 1 107 ? 0.154 11.454 -4.054 1.00 9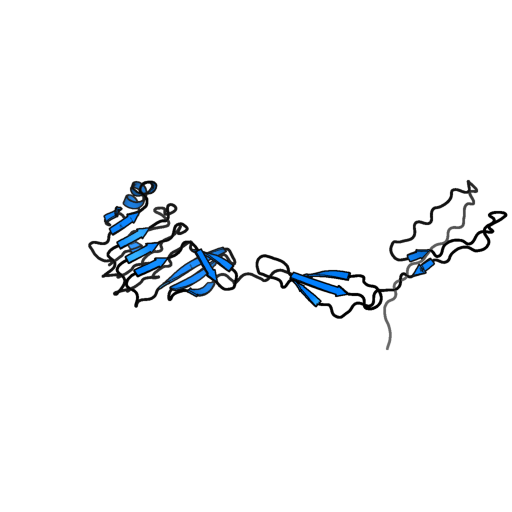6.62 107 THR A N 1
ATOM 869 C CA . THR A 1 107 ? -1.203 11.834 -3.641 1.00 96.62 107 THR A CA 1
ATOM 870 C C . THR A 1 107 ? -2.229 11.149 -4.533 1.00 96.62 107 THR A C 1
ATOM 872 O O . THR A 1 107 ? -2.261 11.385 -5.735 1.00 96.62 107 THR A O 1
ATOM 875 N N . ILE A 1 108 ? -3.082 10.313 -3.939 1.00 94.62 108 ILE A N 1
ATOM 876 C CA . ILE A 1 108 ? -4.148 9.580 -4.627 1.00 94.62 108 ILE A CA 1
ATOM 877 C C . ILE A 1 108 ? -5.462 9.839 -3.894 1.00 94.62 108 ILE A C 1
ATOM 879 O O . ILE A 1 108 ? -5.588 9.556 -2.699 1.00 94.62 108 ILE A O 1
ATOM 883 N N . SER A 1 109 ? -6.447 10.393 -4.606 1.00 90.44 109 SER A N 1
ATOM 884 C CA . SER A 1 109 ? -7.786 10.691 -4.066 1.00 90.44 109 SER A CA 1
ATOM 885 C C . SER A 1 109 ? -7.746 11.516 -2.766 1.00 90.44 109 SER A C 1
ATOM 887 O O . SER A 1 109 ? -8.464 11.230 -1.808 1.00 90.44 109 SER A O 1
ATOM 889 N N . GLY A 1 110 ? -6.853 12.511 -2.699 1.00 91.62 110 GLY A N 1
ATOM 890 C CA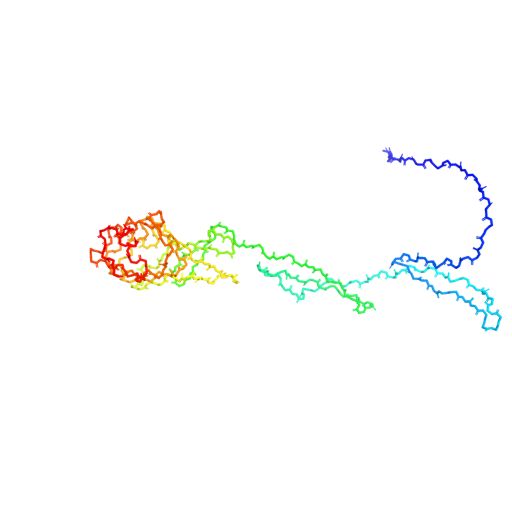 . GLY A 1 110 ? -6.670 13.376 -1.526 1.00 91.62 110 GLY A CA 1
ATOM 891 C C . GLY A 1 110 ? -5.952 12.722 -0.338 1.00 91.62 110 GLY A C 1
ATOM 892 O O . GLY A 1 110 ? -5.930 13.297 0.751 1.00 91.62 110 GLY A O 1
ATOM 893 N N . ASN A 1 111 ? -5.3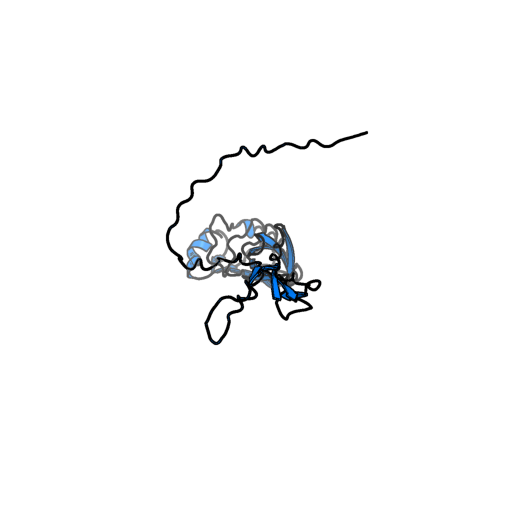77 11.532 -0.523 1.00 95.62 111 ASN A N 1
ATOM 894 C CA . ASN A 1 111 ? -4.596 10.820 0.483 1.00 95.62 111 ASN A CA 1
ATOM 895 C C . ASN A 1 111 ? -3.137 10.717 0.040 1.00 95.62 111 ASN A C 1
ATOM 897 O O . ASN A 1 111 ? -2.861 10.404 -1.115 1.00 95.62 111 ASN A O 1
ATOM 901 N N . GLU A 1 112 ? -2.213 10.958 0.961 1.00 97.81 112 GLU A N 1
ATOM 902 C CA . GLU A 1 112 ? -0.778 10.935 0.702 1.00 97.81 112 GLU A CA 1
ATOM 903 C C . GLU A 1 112 ? -0.175 9.608 1.165 1.00 97.81 112 GLU A C 1
ATOM 905 O O . GLU A 1 112 ? -0.322 9.209 2.328 1.00 97.81 112 GLU A O 1
ATOM 910 N N . TYR A 1 113 ? 0.531 8.946 0.256 1.00 98.31 113 TYR A N 1
ATOM 911 C CA . TYR A 1 113 ? 1.197 7.670 0.465 1.00 98.31 113 TYR A CA 1
ATOM 912 C C . TYR A 1 113 ? 2.695 7.826 0.262 1.00 98.31 113 TYR A C 1
ATOM 914 O O . TYR A 1 113 ? 3.119 8.362 -0.753 1.00 98.31 113 TYR A O 1
ATOM 922 N N . LYS A 1 114 ? 3.491 7.318 1.198 1.00 98.50 114 LYS A N 1
ATOM 923 C CA . LYS A 1 114 ? 4.952 7.378 1.169 1.00 98.50 114 LYS A CA 1
ATOM 924 C C . LYS A 1 114 ? 5.530 5.992 0.912 1.00 98.50 114 LYS A C 1
ATOM 926 O O . LYS A 1 114 ? 5.164 5.050 1.616 1.00 98.50 114 LYS A O 1
ATOM 931 N N . VAL A 1 115 ? 6.438 5.866 -0.052 1.00 98.50 115 VAL A N 1
ATOM 932 C CA . VAL A 1 115 ? 7.149 4.614 -0.357 1.00 98.50 115 VAL A CA 1
ATOM 933 C C . VAL A 1 115 ? 7.958 4.179 0.861 1.00 98.50 115 VAL A C 1
ATOM 935 O O . VAL A 1 115 ? 8.842 4.904 1.315 1.00 98.50 115 VAL A O 1
ATOM 938 N N . SER A 1 116 ? 7.657 2.994 1.393 1.00 97.75 116 SER A N 1
ATOM 939 C CA . SER A 1 116 ? 8.458 2.345 2.440 1.00 97.75 116 SER A CA 1
ATOM 940 C C . SER A 1 116 ? 9.435 1.336 1.863 1.00 97.75 116 SER A C 1
ATOM 942 O O . SER A 1 116 ? 10.540 1.202 2.379 1.00 97.75 116 SER A O 1
ATOM 944 N N . LYS A 1 117 ? 9.039 0.650 0.788 1.00 97.69 117 LYS A N 1
ATOM 945 C CA . LYS A 1 117 ? 9.886 -0.294 0.062 1.00 97.69 117 LYS A CA 1
ATOM 946 C C . LYS A 1 117 ? 9.786 0.006 -1.437 1.00 97.69 117 LYS A C 1
ATOM 948 O O . LYS A 1 117 ? 8.686 -0.138 -1.982 1.00 97.69 117 LYS A O 1
ATOM 953 N N . PRO A 1 118 ? 10.886 0.427 -2.093 1.00 96.75 118 PRO A N 1
ATOM 954 C CA . PRO A 1 118 ? 10.912 0.697 -3.529 1.00 96.75 118 PRO A CA 1
ATOM 955 C C . PRO A 1 118 ? 10.259 -0.431 -4.332 1.00 96.75 118 PRO A C 1
ATOM 957 O O . PRO A 1 118 ? 10.541 -1.604 -4.098 1.00 96.75 118 PRO A O 1
ATOM 960 N N . GLY A 1 119 ? 9.335 -0.065 -5.221 1.00 94.81 119 GLY A N 1
ATOM 961 C CA . GLY A 1 119 ? 8.616 -0.999 -6.093 1.00 94.81 119 GLY A CA 1
ATOM 962 C C . GLY A 1 119 ? 7.598 -1.930 -5.434 1.00 94.81 119 GLY A C 1
ATOM 963 O O . GLY A 1 119 ? 7.004 -2.738 -6.133 1.00 94.81 119 GLY A O 1
ATOM 964 N N . ALA A 1 120 ? 7.388 -1.860 -4.114 1.00 96.75 120 ALA A N 1
ATOM 965 C CA . ALA A 1 120 ? 6.605 -2.883 -3.418 1.00 96.75 120 ALA A CA 1
ATOM 966 C C . ALA A 1 120 ? 5.580 -2.333 -2.423 1.00 96.75 120 ALA A C 1
ATOM 968 O O . ALA A 1 120 ? 4.422 -2.758 -2.438 1.00 96.75 120 ALA A O 1
ATOM 969 N N . GLU A 1 121 ? 5.975 -1.414 -1.537 1.00 98.25 121 GLU A N 1
ATOM 970 C CA . GLU A 1 121 ? 5.145 -1.037 -0.387 1.00 98.25 121 GLU A CA 1
ATOM 971 C C . GLU A 1 121 ? 5.094 0.463 -0.126 1.00 98.25 121 GLU A C 1
ATOM 973 O O . GLU A 1 121 ? 6.082 1.188 -0.288 1.00 98.25 121 GLU A O 1
ATOM 978 N N . VAL A 1 122 ? 3.933 0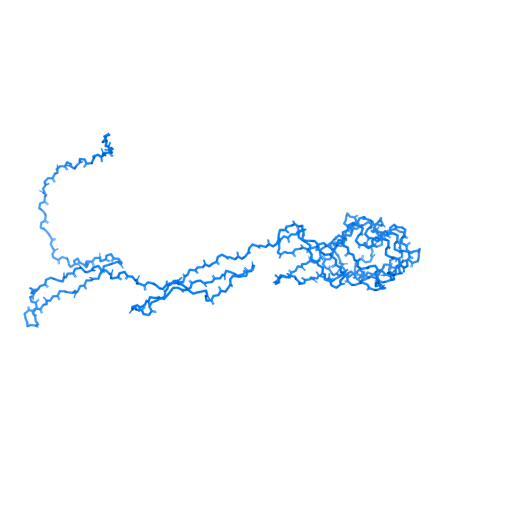.899 0.362 1.00 98.62 122 VAL A N 1
ATOM 979 C CA . VAL A 1 122 ? 3.669 2.274 0.782 1.00 98.62 122 VAL A CA 1
ATOM 980 C C . VAL A 1 122 ? 2.955 2.346 2.134 1.00 98.62 122 VAL A C 1
ATOM 982 O O . VAL A 1 122 ? 2.227 1.440 2.558 1.00 98.62 122 VAL A O 1
ATOM 985 N N . ILE A 1 123 ? 3.130 3.489 2.791 1.00 98.44 123 ILE A N 1
ATOM 986 C CA . ILE A 1 123 ? 2.497 3.873 4.051 1.00 98.44 123 ILE A CA 1
ATOM 987 C C . ILE A 1 123 ? 1.567 5.047 3.778 1.00 98.44 123 ILE A C 1
ATOM 989 O O . ILE A 1 123 ? 1.993 6.048 3.210 1.00 98.44 123 ILE A O 1
ATOM 993 N N . LEU A 1 124 ? 0.322 4.977 4.241 1.00 98.31 124 LEU A N 1
ATOM 994 C CA . LEU A 1 124 ? -0.561 6.140 4.240 1.00 98.31 124 LEU A CA 1
ATOM 995 C C . LEU A 1 124 ? -0.098 7.136 5.310 1.00 98.31 124 LEU A C 1
ATOM 997 O O . LEU A 1 124 ? -0.200 6.832 6.498 1.00 98.31 124 LEU A O 1
ATOM 1001 N N . VAL A 1 125 ? 0.385 8.314 4.925 1.00 98.06 125 VAL A N 1
ATOM 1002 C CA . VAL A 1 125 ? 0.968 9.298 5.859 1.00 98.06 125 VAL A CA 1
ATOM 1003 C C . VAL A 1 125 ? 0.059 10.486 6.146 1.00 98.06 125 VAL A C 1
ATOM 1005 O O . VAL A 1 125 ? 0.194 11.103 7.201 1.00 98.06 125 VAL A O 1
ATOM 1008 N N . LYS A 1 126 ? -0.895 10.785 5.260 1.00 97.06 126 LYS A N 1
ATOM 1009 C CA . LYS A 1 126 ? -1.838 11.897 5.425 1.00 97.06 126 LYS A CA 1
ATOM 1010 C C . LYS A 1 126 ? -3.122 11.626 4.652 1.00 97.06 126 LYS A C 1
ATOM 1012 O O . LYS A 1 126 ? -3.110 10.951 3.630 1.00 97.06 126 LYS A O 1
ATOM 1017 N N . THR A 1 127 ? -4.232 12.169 5.132 1.00 95.56 127 THR A N 1
ATOM 1018 C CA . THR A 1 127 ? -5.544 12.035 4.489 1.00 95.56 127 THR A CA 1
ATOM 1019 C C . THR A 1 127 ? -6.260 13.364 4.374 1.00 95.56 127 THR A C 1
ATOM 1021 O O . THR A 1 127 ? -5.974 14.316 5.112 1.00 95.56 127 THR A O 1
ATOM 1024 N N . SER A 1 128 ? -7.226 13.407 3.461 1.00 89.38 128 SER A N 1
ATOM 1025 C CA . SER A 1 128 ? -8.110 14.553 3.308 1.00 89.38 128 SER A CA 1
ATOM 1026 C C . SER A 1 128 ? -8.933 14.796 4.577 1.00 89.38 128 SER A C 1
ATOM 1028 O O . SER A 1 128 ? -9.543 13.888 5.147 1.00 89.38 128 SER A O 1
ATOM 1030 N N . LYS A 1 129 ? -8.991 16.063 5.003 1.00 91.12 129 LYS A N 1
ATOM 1031 C CA . LYS A 1 129 ? -9.793 16.524 6.150 1.00 91.12 129 LYS A CA 1
ATOM 1032 C C . LYS A 1 129 ? -11.198 16.993 5.763 1.00 91.12 129 LYS A C 1
ATOM 1034 O O . LYS A 1 129 ? -11.961 17.414 6.633 1.00 91.12 129 LYS A O 1
ATOM 1039 N N . THR A 1 130 ? -11.540 16.958 4.477 1.00 90.38 130 THR A N 1
ATOM 1040 C CA . THR A 1 130 ? -12.832 17.449 3.974 1.00 90.38 130 THR A CA 1
ATOM 1041 C C . THR A 1 130 ? -13.877 16.342 3.863 1.00 90.38 130 THR A C 1
ATOM 1043 O O . THR A 1 130 ? -15.071 16.611 3.988 1.00 90.38 130 THR A O 1
ATOM 1046 N N . THR A 1 131 ? -13.444 15.092 3.694 1.00 91.69 131 THR A N 1
ATOM 1047 C CA . THR A 1 131 ? -14.312 13.941 3.425 1.00 91.69 131 THR A CA 1
ATOM 1048 C C . THR A 1 131 ? -14.831 13.271 4.698 1.00 91.69 131 THR A C 1
ATOM 1050 O O . THR A 1 131 ? -14.078 13.030 5.643 1.00 91.69 131 THR A O 1
ATOM 1053 N N . LYS A 1 132 ? -16.112 12.878 4.698 1.00 96.00 132 LYS A N 1
ATOM 1054 C CA . LYS A 1 132 ? -16.738 12.125 5.805 1.00 96.00 132 LYS A CA 1
ATOM 1055 C C . LYS A 1 132 ? -16.348 10.645 5.829 1.00 96.00 132 LYS A C 1
ATOM 1057 O O . LYS A 1 132 ? -16.351 10.039 6.902 1.00 96.00 132 LYS A O 1
ATOM 1062 N N . ASN A 1 133 ? -16.034 10.074 4.670 1.00 95.94 133 ASN A N 1
ATOM 1063 C CA . ASN A 1 133 ? -15.745 8.656 4.493 1.00 95.94 133 ASN A CA 1
ATOM 1064 C C . ASN A 1 133 ? -14.408 8.504 3.775 1.00 95.94 133 ASN A C 1
ATOM 1066 O O . ASN A 1 133 ? -14.219 9.107 2.723 1.00 95.94 133 ASN A O 1
ATOM 1070 N N . VAL A 1 134 ? -13.506 7.692 4.325 1.00 96.44 134 VAL A N 1
ATOM 1071 C CA . VAL A 1 134 ? -12.213 7.398 3.692 1.00 96.44 134 VAL A CA 1
ATOM 1072 C C . VAL A 1 134 ? -12.017 5.892 3.587 1.00 96.44 134 VAL A C 1
ATOM 1074 O O . VAL A 1 134 ? -12.226 5.154 4.552 1.00 96.44 134 VAL A O 1
ATOM 1077 N N . THR A 1 135 ? -11.576 5.442 2.417 1.00 96.75 135 THR A N 1
ATOM 1078 C CA . THR A 1 135 ? -11.145 4.064 2.188 1.00 96.75 135 THR A CA 1
ATOM 1079 C C . THR A 1 135 ? -9.637 4.056 2.000 1.00 96.75 135 THR A C 1
ATOM 1081 O O . THR A 1 135 ? -9.125 4.678 1.078 1.00 96.75 135 THR A O 1
ATOM 1084 N N . VAL A 1 136 ? -8.935 3.340 2.874 1.00 97.56 136 VAL A N 1
ATOM 1085 C CA . VAL A 1 136 ? -7.529 2.976 2.700 1.00 97.56 136 VAL A CA 1
ATOM 1086 C C . VAL A 1 136 ? -7.517 1.659 1.925 1.00 97.56 136 VAL A C 1
ATOM 1088 O O . VAL A 1 136 ? -7.901 0.632 2.498 1.00 97.56 136 VAL A O 1
ATOM 1091 N N . PRO A 1 137 ? -7.168 1.662 0.630 1.00 97.50 137 PRO A N 1
ATOM 1092 C CA . PRO A 1 137 ? -7.221 0.462 -0.191 1.00 97.50 137 PRO A CA 1
ATOM 1093 C C . PRO A 1 137 ? -6.111 -0.520 0.205 1.00 97.50 137 PRO A C 1
ATOM 1095 O O . PRO A 1 137 ? -5.194 -0.188 0.953 1.00 97.50 137 PRO A O 1
ATOM 1098 N N . ALA A 1 138 ? -6.201 -1.758 -0.281 1.00 97.44 138 ALA A N 1
ATOM 1099 C CA . ALA A 1 138 ? -5.150 -2.757 -0.078 1.00 97.44 138 ALA A CA 1
ATOM 1100 C C . ALA A 1 138 ? -3.909 -2.479 -0.950 1.00 97.44 138 ALA A C 1
ATOM 1102 O O . ALA A 1 138 ? -2.794 -2.864 -0.588 1.00 97.44 138 ALA A O 1
ATOM 1103 N N . GLN A 1 139 ? -4.112 -1.817 -2.090 1.00 97.94 139 GLN A N 1
ATOM 1104 C CA . GLN A 1 139 ? -3.092 -1.441 -3.061 1.00 97.94 139 GLN A CA 1
ATOM 1105 C C . GLN A 1 139 ? -3.412 -0.067 -3.657 1.00 97.94 139 GLN A C 1
ATOM 1107 O O . GLN A 1 139 ? -4.572 0.347 -3.671 1.00 97.94 139 GLN A O 1
ATOM 1112 N N . ILE A 1 140 ? -2.384 0.617 -4.147 1.00 97.38 140 ILE A N 1
ATOM 1113 C CA . ILE A 1 140 ? -2.502 1.831 -4.960 1.00 97.38 140 ILE A CA 1
ATOM 1114 C C . ILE A 1 140 ? -1.671 1.668 -6.231 1.00 97.38 140 ILE A C 1
ATOM 1116 O O . ILE A 1 140 ? -0.717 0.891 -6.252 1.00 97.38 140 ILE A O 1
ATOM 1120 N N . TYR A 1 141 ? -2.010 2.436 -7.259 1.00 96.31 141 TYR A N 1
ATOM 1121 C CA . TYR A 1 141 ? -1.249 2.516 -8.497 1.00 96.31 141 TYR A CA 1
ATOM 1122 C C . TYR A 1 141 ? -0.668 3.922 -8.640 1.00 96.31 141 TYR A C 1
ATOM 1124 O O . TYR A 1 141 ? -1.405 4.905 -8.547 1.00 96.31 141 TYR A O 1
ATOM 1132 N N . ALA A 1 142 ? 0.648 4.021 -8.812 1.00 94.69 142 ALA A N 1
ATOM 1133 C CA . ALA A 1 142 ? 1.346 5.291 -8.990 1.00 94.69 142 ALA A CA 1
ATOM 1134 C C . ALA A 1 142 ? 2.548 5.096 -9.915 1.00 94.69 142 ALA A C 1
ATOM 1136 O O . ALA A 1 142 ? 3.330 4.173 -9.712 1.00 94.69 142 ALA A O 1
ATOM 1137 N N . GLN A 1 143 ? 2.702 5.977 -10.911 1.00 90.12 143 GLN A N 1
ATOM 1138 C CA . GLN A 1 143 ? 3.843 5.966 -11.839 1.00 90.12 143 GLN A CA 1
ATOM 1139 C C . GLN A 1 143 ? 4.082 4.596 -12.501 1.00 90.12 143 GLN A C 1
ATOM 1141 O O . GLN A 1 143 ? 5.210 4.132 -12.572 1.00 90.12 143 GLN A O 1
ATOM 1146 N N . GLY A 1 144 ? 3.030 3.901 -12.942 1.00 90.06 144 GLY A N 1
ATOM 1147 C CA . GLY A 1 144 ? 3.202 2.591 -13.582 1.00 90.06 144 GLY A CA 1
ATOM 1148 C C . GLY A 1 144 ? 3.440 1.423 -12.620 1.00 90.06 144 GLY A C 1
ATOM 1149 O O . GLY A 1 144 ? 3.624 0.303 -13.078 1.00 90.06 144 GLY A O 1
ATOM 1150 N N . ILE A 1 145 ? 3.449 1.662 -11.305 1.00 93.94 145 ILE A N 1
ATOM 1151 C CA . ILE A 1 145 ? 3.787 0.658 -10.292 1.00 93.94 145 ILE A CA 1
ATOM 1152 C C . ILE A 1 145 ? 2.590 0.416 -9.376 1.00 93.94 145 ILE A C 1
ATOM 1154 O O . ILE A 1 145 ? 1.964 1.352 -8.865 1.00 93.94 145 ILE A O 1
ATOM 1158 N N . THR A 1 146 ? 2.314 -0.860 -9.106 1.00 96.81 146 THR A N 1
ATOM 1159 C CA . THR A 1 146 ? 1.340 -1.272 -8.092 1.00 96.81 146 THR A CA 1
ATOM 1160 C C . THR A 1 146 ? 2.018 -1.453 -6.738 1.00 96.81 146 THR A C 1
ATOM 1162 O O . THR A 1 146 ? 2.804 -2.376 -6.538 1.00 96.81 146 THR A O 1
ATOM 1165 N N . TYR A 1 147 ? 1.660 -0.617 -5.766 1.00 97.88 147 TYR A N 1
ATOM 1166 C CA . TYR A 1 147 ? 2.172 -0.713 -4.401 1.00 97.88 147 TYR A CA 1
ATOM 1167 C C . TYR A 1 147 ? 1.149 -1.340 -3.459 1.00 97.88 147 TYR A C 1
ATOM 1169 O O . TYR A 1 147 ? -0.031 -0.982 -3.470 1.00 97.88 147 TYR A O 1
ATOM 1177 N N . LYS A 1 148 ? 1.606 -2.214 -2.559 1.00 98.50 148 LYS A N 1
ATOM 1178 C CA . LYS A 1 148 ? 0.811 -2.681 -1.416 1.00 98.50 148 LYS A CA 1
ATOM 1179 C C . LYS A 1 148 ? 0.777 -1.601 -0.338 1.00 98.50 148 LYS A C 1
ATOM 1181 O O . LYS A 1 148 ? 1.820 -1.113 0.093 1.00 98.50 148 LYS A O 1
ATOM 1186 N N . VAL A 1 149 ? -0.415 -1.260 0.148 1.00 98.56 149 VAL A N 1
ATOM 1187 C CA . VAL A 1 149 ? -0.553 -0.382 1.317 1.00 98.56 149 VAL A CA 1
ATOM 1188 C C . VAL A 1 149 ? -0.434 -1.242 2.566 1.00 98.56 149 VAL A C 1
ATOM 1190 O O . VAL A 1 149 ? -1.347 -2.003 2.893 1.00 98.56 149 VAL A O 1
ATOM 1193 N N . THR A 1 150 ? 0.700 -1.141 3.257 1.00 98.25 150 THR A N 1
ATOM 1194 C CA . THR A 1 150 ? 1.013 -2.029 4.387 1.00 98.25 150 THR A CA 1
ATOM 1195 C C . THR A 1 150 ? 0.815 -1.357 5.737 1.00 98.25 150 THR A C 1
ATOM 1197 O O . THR A 1 150 ? 0.598 -2.035 6.742 1.00 98.25 150 THR A O 1
ATOM 1200 N N . SER A 1 151 ? 0.823 -0.023 5.796 1.00 98.06 151 SER A N 1
ATOM 1201 C CA . SER A 1 151 ? 0.730 0.691 7.070 1.00 98.06 151 SER A CA 1
ATOM 1202 C C . SER A 1 151 ? -0.103 1.966 7.009 1.00 98.06 151 SER A C 1
ATOM 1204 O O . SER A 1 151 ? -0.119 2.677 6.006 1.00 98.06 151 SER A O 1
ATOM 1206 N N . ILE A 1 152 ? -0.718 2.304 8.144 1.00 98.31 152 ILE A N 1
ATOM 1207 C CA . ILE A 1 152 ? -1.236 3.646 8.424 1.00 98.31 152 ILE A CA 1
ATOM 1208 C C . ILE A 1 152 ? -0.225 4.366 9.315 1.00 98.31 152 ILE A C 1
ATOM 1210 O O . ILE A 1 152 ? 0.078 3.927 10.431 1.00 98.31 152 ILE A O 1
ATOM 1214 N N . GLY A 1 153 ? 0.326 5.455 8.795 1.00 97.88 153 GLY A N 1
ATOM 1215 C CA . GLY A 1 153 ? 1.341 6.293 9.413 1.00 97.88 153 GLY A CA 1
ATOM 1216 C C . GLY A 1 153 ? 0.866 6.977 10.692 1.00 97.88 153 GLY A C 1
ATOM 1217 O O . GLY A 1 153 ? -0.332 7.117 10.963 1.00 97.88 153 GLY A O 1
ATOM 1218 N N . ALA A 1 154 ? 1.830 7.407 11.505 1.00 96.38 154 ALA A N 1
ATOM 1219 C CA . ALA A 1 154 ? 1.531 8.216 12.676 1.00 96.38 154 ALA A CA 1
ATOM 1220 C C . ALA A 1 154 ? 0.840 9.509 12.229 1.00 96.38 154 ALA A C 1
ATOM 1222 O O . ALA A 1 154 ? 1.259 10.134 11.260 1.00 96.38 154 ALA A O 1
ATOM 1223 N N . LYS A 1 155 ? -0.222 9.908 12.936 1.00 96.00 155 LYS A N 1
ATOM 1224 C CA . LYS A 1 155 ? -1.000 11.122 12.638 1.00 96.00 155 LYS A CA 1
ATOM 1225 C C . LYS A 1 155 ? -1.660 11.172 11.240 1.00 96.00 155 LYS A C 1
ATOM 1227 O O . LYS A 1 155 ? -2.142 12.239 10.868 1.00 96.00 155 LYS A O 1
ATOM 1232 N N . ALA A 1 156 ? -1.781 10.060 10.508 1.00 97.56 156 ALA A N 1
ATOM 1233 C CA . ALA A 1 156 ? -2.323 10.055 9.138 1.00 97.56 156 ALA A CA 1
ATOM 1234 C C . ALA A 1 156 ? -3.745 10.643 8.990 1.00 97.56 156 ALA A C 1
ATOM 1236 O O . ALA A 1 156 ? -4.070 11.262 7.976 1.00 97.56 156 ALA A O 1
ATOM 1237 N N . PHE A 1 157 ? -4.585 10.498 10.014 1.00 97.75 157 PHE A N 1
ATOM 1238 C CA . PHE A 1 157 ? -5.936 11.063 10.110 1.00 97.75 157 PHE A CA 1
ATOM 1239 C C . PHE A 1 157 ? -6.051 12.112 11.225 1.00 97.75 157 PHE A C 1
ATOM 1241 O O . PHE A 1 157 ? -7.149 12.450 11.658 1.00 97.75 157 PHE A O 1
ATOM 1248 N N . ASN A 1 158 ? -4.933 12.630 11.731 1.00 95.44 158 ASN A N 1
ATOM 1249 C CA . ASN A 1 158 ? -4.927 13.515 12.890 1.00 95.44 158 ASN A CA 1
ATOM 1250 C C . ASN A 1 158 ? -5.843 14.742 12.714 1.00 95.44 158 ASN A C 1
ATOM 1252 O O . ASN A 1 158 ? -5.801 15.430 11.689 1.00 95.44 158 ASN A O 1
ATOM 1256 N N . ASN A 1 159 ? -6.618 15.053 13.758 1.00 96.38 159 ASN A N 1
ATOM 1257 C CA . ASN A 1 159 ? -7.524 16.199 13.828 1.00 96.38 159 ASN A CA 1
ATOM 1258 C C . ASN A 1 159 ? -8.566 16.211 12.696 1.00 96.38 159 ASN A C 1
ATOM 1260 O O . ASN A 1 159 ? -9.045 17.279 12.304 1.00 96.38 159 ASN A O 1
ATOM 1264 N N . ASN A 1 160 ? -8.924 15.047 12.146 1.00 96.50 160 ASN A N 1
ATOM 1265 C CA . ASN A 1 160 ? -9.941 14.971 11.110 1.00 96.50 160 ASN A CA 1
ATOM 1266 C C . ASN A 1 160 ? -11.345 15.061 11.730 1.00 96.50 160 ASN A C 1
ATOM 1268 O O . ASN A 1 160 ? -11.957 14.066 12.119 1.00 96.50 160 ASN A O 1
ATOM 1272 N N . LYS A 1 161 ? -11.835 16.299 11.861 1.00 94.56 161 LYS A N 1
ATOM 1273 C CA . LYS A 1 161 ? -13.121 16.614 12.497 1.00 94.56 161 LYS A CA 1
ATOM 1274 C C . LYS A 1 161 ? -14.331 16.256 11.628 1.00 94.56 161 LYS A C 1
ATOM 1276 O O . LYS A 1 161 ? -15.416 16.134 12.175 1.00 94.56 161 LYS A O 1
ATOM 1281 N N . LYS A 1 162 ? -14.193 16.083 10.308 1.00 96.00 162 LYS A N 1
ATOM 1282 C CA . LYS A 1 162 ? -15.322 15.722 9.422 1.00 96.00 162 LYS A CA 1
ATOM 1283 C C . LYS A 1 162 ? -15.468 14.214 9.220 1.00 96.00 162 LYS A C 1
ATOM 1285 O O . LYS A 1 162 ? -16.546 13.751 8.860 1.00 96.00 162 LYS A O 1
ATOM 1290 N N . LEU A 1 163 ? -14.406 13.452 9.469 1.00 97.31 163 LEU A N 1
ATOM 1291 C CA . LEU A 1 163 ? -14.373 12.011 9.267 1.00 97.31 163 LEU A CA 1
ATOM 1292 C C . LEU A 1 163 ? -15.329 11.276 10.208 1.00 97.31 163 LEU A C 1
ATOM 1294 O O . LEU A 1 163 ? -15.255 11.416 11.426 1.00 97.31 163 LEU A O 1
ATOM 1298 N N . THR A 1 164 ? -16.184 10.440 9.627 1.00 97.88 164 THR A N 1
ATOM 1299 C CA . THR A 1 164 ? -17.190 9.631 10.328 1.00 97.88 164 THR A CA 1
ATOM 1300 C C . THR A 1 164 ? -16.978 8.133 10.149 1.00 97.88 164 THR A C 1
ATOM 1302 O O . THR A 1 164 ? -17.237 7.367 11.086 1.00 97.88 164 THR A O 1
ATOM 1305 N N . LYS A 1 165 ? -16.469 7.709 8.986 1.00 98.12 165 LYS A N 1
ATOM 1306 C CA . LYS A 1 165 ? -16.232 6.302 8.657 1.00 98.12 165 LYS A CA 1
ATOM 1307 C C . LYS A 1 165 ? -14.885 6.109 7.971 1.00 98.12 165 LYS A C 1
ATOM 1309 O O . LYS A 1 165 ? -14.532 6.848 7.056 1.00 98.12 165 LYS A O 1
ATOM 1314 N N . VAL A 1 166 ? -14.170 5.065 8.378 1.00 98.31 166 VAL A N 1
ATOM 1315 C CA . VAL A 1 166 ? -12.943 4.613 7.713 1.00 98.31 166 VAL A CA 1
ATOM 1316 C C . VAL A 1 166 ? -13.065 3.142 7.360 1.00 98.31 166 VAL A C 1
ATOM 1318 O O . VAL A 1 166 ? -13.496 2.339 8.189 1.00 98.31 166 VAL A O 1
ATOM 1321 N N . THR A 1 167 ? -12.651 2.783 6.152 1.00 98.12 167 THR A N 1
ATOM 1322 C CA . THR A 1 167 ? -12.471 1.390 5.733 1.00 98.12 167 THR A CA 1
ATOM 1323 C C . THR A 1 167 ? -10.987 1.140 5.503 1.00 98.12 167 THR A C 1
ATOM 1325 O O . THR A 1 167 ? -10.374 1.821 4.694 1.00 98.12 167 THR A O 1
ATOM 1328 N N . ILE A 1 168 ? -10.405 0.182 6.217 1.00 98.19 168 ILE A N 1
ATOM 1329 C CA . ILE A 1 168 ? -8.991 -0.193 6.147 1.00 98.19 168 ILE A CA 1
ATOM 1330 C C . ILE A 1 168 ? -8.870 -1.497 5.353 1.00 98.19 168 ILE A C 1
ATOM 1332 O O . ILE A 1 168 ? -9.547 -2.477 5.675 1.00 98.19 168 ILE A O 1
ATOM 1336 N N . GLY A 1 169 ? -8.019 -1.497 4.327 1.00 97.88 169 GLY A N 1
ATOM 1337 C CA . GLY A 1 169 ? -7.781 -2.616 3.416 1.00 97.88 169 GLY A CA 1
ATOM 1338 C C . GLY A 1 169 ? -7.183 -3.866 4.070 1.00 97.88 169 GLY A C 1
ATOM 1339 O O . GLY A 1 169 ? -6.834 -3.886 5.251 1.00 97.88 169 GLY A O 1
ATOM 1340 N N . THR A 1 170 ? -7.088 -4.936 3.283 1.00 97.81 170 THR A N 1
ATOM 1341 C CA . THR A 1 170 ? -6.666 -6.274 3.730 1.00 97.81 170 THR A CA 1
ATOM 1342 C C . THR A 1 170 ? -5.167 -6.383 4.008 1.00 97.81 170 THR A C 1
ATOM 1344 O O . THR A 1 170 ? -4.789 -7.060 4.956 1.00 97.81 170 THR A O 1
ATOM 1347 N N . ASN A 1 171 ? -4.326 -5.669 3.254 1.00 97.75 171 ASN A N 1
ATOM 1348 C CA . ASN A 1 171 ? -2.857 -5.763 3.330 1.00 97.75 171 ASN A CA 1
ATOM 1349 C C . ASN A 1 171 ? -2.225 -4.976 4.492 1.00 97.75 171 ASN A C 1
ATOM 1351 O O . ASN A 1 171 ? -1.005 -4.949 4.637 1.00 97.75 171 ASN A O 1
ATOM 1355 N N . ILE A 1 172 ? -3.035 -4.318 5.323 1.00 98.12 172 ILE A N 1
ATOM 1356 C CA . ILE A 1 172 ? -2.538 -3.429 6.374 1.00 98.12 172 ILE A CA 1
ATOM 1357 C C . ILE A 1 172 ? -2.013 -4.259 7.545 1.00 98.12 172 ILE A C 1
ATOM 1359 O O . ILE A 1 172 ? -2.787 -4.857 8.288 1.00 98.12 172 ILE A O 1
ATOM 1363 N N . VAL A 1 173 ? -0.702 -4.263 7.745 1.00 97.56 173 VAL A N 1
ATOM 1364 C CA . VAL A 1 173 ? -0.027 -4.978 8.836 1.00 97.56 173 VAL A CA 1
ATOM 1365 C C . VAL A 1 173 ? 0.245 -4.086 10.047 1.00 97.56 173 VAL A C 1
ATOM 1367 O O . VAL A 1 173 ? 0.444 -4.608 11.145 1.00 97.56 173 VAL A O 1
ATOM 1370 N N . LYS A 1 174 ? 0.216 -2.752 9.886 1.00 98.06 174 LYS A N 1
ATOM 1371 C CA . LYS A 1 174 ? 0.534 -1.796 10.962 1.00 98.06 174 LYS A CA 1
ATOM 1372 C C . LYS A 1 174 ? -0.393 -0.578 11.003 1.00 98.06 174 LYS A C 1
ATOM 1374 O O . LYS A 1 174 ? -0.670 0.056 9.987 1.00 98.06 174 LYS A O 1
ATOM 1379 N N . ILE A 1 175 ? -0.811 -0.197 12.209 1.00 97.88 175 ILE A N 1
ATOM 1380 C CA . ILE A 1 175 ? -1.505 1.062 12.507 1.00 97.88 175 ILE A CA 1
ATOM 1381 C C . ILE A 1 175 ? -0.709 1.778 13.596 1.00 97.88 175 ILE A C 1
ATOM 1383 O O . ILE A 1 175 ? -0.702 1.361 14.757 1.00 97.88 175 ILE A O 1
ATOM 1387 N N . ASN A 1 176 ? -0.023 2.854 13.218 1.00 96.75 176 ASN A N 1
ATOM 1388 C CA . ASN A 1 176 ? 0.854 3.576 14.132 1.00 96.75 176 ASN A CA 1
ATOM 1389 C C . ASN A 1 176 ? 0.081 4.363 15.203 1.00 96.75 176 ASN A C 1
ATOM 1391 O O . ASN A 1 176 ? -1.099 4.701 15.065 1.00 96.75 176 ASN A O 1
ATOM 1395 N N . SER A 1 177 ? 0.791 4.699 16.279 1.00 94.38 177 SER A N 1
ATOM 1396 C CA . SER A 1 177 ? 0.292 5.565 17.347 1.00 94.38 177 SER A CA 1
ATOM 1397 C C . SER A 1 177 ? -0.258 6.878 16.793 1.00 94.38 177 SER A C 1
ATOM 1399 O O . SER A 1 177 ? 0.297 7.462 15.861 1.00 94.38 177 SER A O 1
ATOM 1401 N N . ASN A 1 178 ? -1.349 7.362 17.390 1.00 96.06 178 ASN A N 1
ATOM 1402 C CA . ASN A 1 178 ? -2.014 8.608 17.013 1.00 96.06 178 ASN A CA 1
ATOM 1403 C C . ASN A 1 178 ? -2.496 8.680 15.550 1.00 96.06 178 ASN A C 1
ATOM 1405 O O . ASN A 1 178 ? -2.808 9.776 15.089 1.00 96.06 178 ASN A O 1
ATOM 1409 N N . ALA A 1 179 ? -2.578 7.561 14.815 1.00 97.69 179 ALA A N 1
ATOM 1410 C CA . ALA A 1 179 ? -3.073 7.546 13.436 1.00 97.69 179 ALA A CA 1
ATOM 1411 C C . ALA A 1 179 ? -4.422 8.271 13.292 1.00 97.69 179 ALA A C 1
ATOM 1413 O O . ALA A 1 179 ? -4.569 9.081 12.389 1.00 97.69 179 ALA A O 1
ATOM 1414 N N . PHE A 1 180 ? -5.350 8.058 14.227 1.00 97.75 180 PHE A N 1
ATOM 1415 C CA . PHE A 1 180 ? -6.681 8.673 14.293 1.00 97.75 180 PHE A CA 1
ATOM 1416 C C . PHE A 1 180 ? -6.823 9.623 15.491 1.00 97.75 180 PHE A C 1
ATOM 1418 O O . PHE A 1 180 ? -7.896 9.734 16.092 1.00 97.75 180 PHE A O 1
ATOM 1425 N N . PHE A 1 181 ? -5.735 10.296 15.876 1.00 96.81 181 PHE A N 1
ATOM 1426 C CA . PHE A 1 181 ? -5.761 11.210 17.014 1.00 96.81 181 PHE A CA 1
ATOM 1427 C C . PHE A 1 181 ? -6.776 12.339 16.806 1.00 96.81 181 PHE A C 1
ATOM 1429 O O . PHE A 1 181 ? -6.838 12.944 15.734 1.00 96.81 181 PHE A O 1
ATOM 1436 N N . ASN A 1 182 ? -7.577 12.607 17.841 1.00 96.56 182 ASN A N 1
ATOM 1437 C CA . ASN A 1 182 ? -8.569 13.687 17.869 1.00 96.56 182 ASN A CA 1
ATOM 1438 C C . ASN A 1 182 ? -9.591 13.652 16.707 1.00 96.56 182 ASN A C 1
ATOM 1440 O O . ASN A 1 182 ? -10.140 14.680 16.301 1.00 96.56 182 ASN A O 1
ATOM 1444 N N . CYS A 1 183 ? -9.870 12.464 16.160 1.00 97.12 183 CYS A N 1
ATOM 1445 C CA . CYS A 1 183 ? -10.956 12.240 15.204 1.00 97.12 183 CYS A CA 1
ATOM 1446 C C . CYS A 1 183 ? -12.306 12.200 15.937 1.00 97.12 183 CYS A C 1
ATOM 1448 O O . CYS A 1 183 ? -12.909 11.137 16.111 1.00 97.12 183 CYS A O 1
ATOM 1450 N N . LYS A 1 184 ? -12.770 13.360 16.416 1.00 96.38 184 LYS A N 1
ATOM 1451 C CA . LYS A 1 184 ? -13.927 13.456 17.325 1.00 96.38 184 LYS A CA 1
ATOM 1452 C C . LYS A 1 184 ? -15.240 12.941 16.733 1.00 96.38 184 LYS A C 1
ATOM 1454 O O . LYS A 1 184 ? -16.073 12.482 17.497 1.00 96.38 184 LYS A O 1
ATOM 1459 N N . ASN A 1 185 ? -15.408 12.965 15.409 1.00 97.25 185 ASN A N 1
ATOM 1460 C CA . ASN A 1 185 ? -16.630 12.513 14.732 1.00 97.25 185 ASN A CA 1
ATOM 1461 C C . ASN A 1 185 ? -16.534 11.095 14.145 1.00 97.25 185 ASN A C 1
ATOM 1463 O O . ASN A 1 185 ? -17.509 10.609 13.570 1.00 97.25 185 ASN A O 1
ATOM 1467 N N . LEU A 1 186 ? -15.398 10.406 14.313 1.00 97.75 186 LEU A N 1
ATOM 1468 C CA . LEU A 1 186 ? -15.169 9.075 13.751 1.00 97.75 186 LEU A CA 1
ATOM 1469 C C . LEU A 1 186 ? -15.982 8.025 14.512 1.00 97.75 186 LEU A C 1
ATOM 1471 O O . LEU A 1 186 ? -15.605 7.598 15.600 1.00 97.75 186 LEU A O 1
ATOM 1475 N N . LYS A 1 187 ? -17.100 7.590 13.930 1.00 97.69 187 LYS A N 1
ATOM 1476 C CA . LYS A 1 187 ? -18.040 6.640 14.544 1.00 97.69 187 LYS A CA 1
ATOM 1477 C C . LYS A 1 187 ? -17.707 5.189 14.220 1.00 97.69 187 LYS A C 1
ATOM 1479 O O . LYS A 1 187 ? -18.006 4.302 15.018 1.00 97.69 187 LYS A O 1
ATOM 1484 N N . THR A 1 188 ? -17.150 4.906 13.044 1.00 98.25 188 THR A N 1
ATOM 1485 C CA . THR A 1 188 ? -16.912 3.524 12.604 1.00 98.25 188 THR A CA 1
ATOM 1486 C C . THR A 1 188 ? -15.591 3.374 11.870 1.00 98.25 188 THR A C 1
ATOM 1488 O O . THR A 1 188 ? -15.320 4.082 10.904 1.00 98.25 188 THR A O 1
ATOM 1491 N N . VAL A 1 189 ? -14.805 2.379 12.274 1.00 98.25 189 VAL A N 1
ATOM 1492 C CA . VAL A 1 189 ? -13.605 1.942 11.555 1.00 98.25 189 VAL A CA 1
ATOM 1493 C C . VAL A 1 189 ? -13.788 0.477 11.205 1.00 98.25 189 VAL A C 1
ATOM 1495 O O . VAL A 1 189 ? -13.918 -0.366 12.086 1.00 98.25 189 VAL A O 1
ATOM 1498 N N . THR A 1 190 ? -13.836 0.169 9.917 1.00 98.50 190 THR A N 1
ATOM 1499 C CA . THR A 1 190 ? -13.929 -1.204 9.418 1.00 98.50 190 THR A CA 1
ATOM 1500 C C . THR A 1 190 ? -12.543 -1.664 9.017 1.00 98.50 190 THR A C 1
ATOM 1502 O O . THR A 1 190 ? -11.980 -1.136 8.065 1.00 98.50 190 THR A O 1
ATOM 1505 N N . ILE A 1 191 ? -11.988 -2.633 9.734 1.00 98.06 191 ILE A N 1
ATOM 1506 C CA . ILE A 1 191 ? -10.677 -3.207 9.445 1.00 98.06 191 ILE A CA 1
ATOM 1507 C C . ILE A 1 191 ? -10.895 -4.503 8.681 1.00 98.06 191 ILE A C 1
ATOM 1509 O O . ILE A 1 191 ? -11.461 -5.430 9.240 1.00 98.06 191 ILE A O 1
ATOM 1513 N N . LYS A 1 192 ? -10.472 -4.574 7.415 1.00 98.12 192 LYS A N 1
ATOM 1514 C CA . LYS A 1 192 ? -10.520 -5.820 6.628 1.00 98.12 192 LYS A CA 1
ATOM 1515 C C . LYS A 1 192 ? -9.268 -6.678 6.816 1.00 98.12 192 LYS A C 1
ATOM 1517 O O . LYS A 1 192 ? -9.318 -7.878 6.573 1.00 98.12 192 LYS A O 1
ATOM 1522 N N . SER A 1 193 ? -8.160 -6.073 7.249 1.00 96.56 193 SER A N 1
ATOM 1523 C CA . SER A 1 193 ? -6.920 -6.791 7.542 1.00 96.56 193 SER A CA 1
ATOM 1524 C C . SER A 1 193 ? -7.093 -7.825 8.647 1.00 96.56 193 SER A C 1
ATOM 1526 O O . SER A 1 193 ? -7.800 -7.601 9.634 1.00 96.56 193 SER A O 1
ATOM 1528 N N . VAL A 1 194 ? -6.370 -8.929 8.488 1.00 96.75 194 VAL A N 1
ATOM 1529 C CA . VAL A 1 194 ? -6.284 -10.059 9.421 1.00 96.75 194 VAL A CA 1
ATOM 1530 C C . VAL A 1 194 ? -4.870 -10.220 9.995 1.00 96.75 194 VAL A C 1
ATOM 1532 O O . VAL A 1 194 ? -4.617 -11.171 10.725 1.00 96.75 194 VAL A O 1
ATOM 1535 N N . HIS A 1 195 ? -3.961 -9.296 9.665 1.00 96.12 195 HIS A N 1
ATOM 1536 C CA . HIS A 1 195 ? -2.524 -9.390 9.944 1.00 96.12 195 HIS A CA 1
ATOM 1537 C C . HIS A 1 195 ? -2.061 -8.486 11.101 1.00 96.12 195 HIS A C 1
ATOM 1539 O O . HIS A 1 195 ? -0.864 -8.388 11.365 1.00 96.12 195 HIS A O 1
ATOM 1545 N N . LEU A 1 196 ? -2.977 -7.792 11.789 1.00 95.69 196 LEU A N 1
ATOM 1546 C CA . LEU A 1 196 ? -2.605 -6.927 12.910 1.00 95.69 196 LEU A CA 1
ATOM 1547 C C . LEU A 1 196 ? -2.295 -7.748 14.163 1.00 95.69 196 LEU A C 1
ATOM 1549 O O . LEU A 1 196 ? -3.031 -8.663 14.535 1.00 95.69 196 LEU A O 1
ATOM 1553 N N . THR A 1 197 ? -1.245 -7.340 14.866 1.00 94.69 197 THR A N 1
ATOM 1554 C CA . THR A 1 197 ? -0.833 -7.900 16.156 1.00 94.69 197 THR A CA 1
ATOM 1555 C C . THR A 1 197 ? -0.838 -6.810 17.228 1.00 94.69 197 THR A C 1
ATOM 1557 O O . THR A 1 197 ? -0.902 -5.619 16.919 1.00 94.69 197 THR A O 1
ATOM 1560 N N . GLY A 1 198 ? -0.709 -7.187 18.505 1.00 90.81 198 GLY A N 1
ATOM 1561 C CA . GLY A 1 198 ? -0.592 -6.211 19.600 1.00 90.81 198 GLY A CA 1
ATOM 1562 C C . GLY A 1 198 ? 0.655 -5.318 19.519 1.00 90.81 198 GLY A C 1
ATOM 1563 O O . GLY A 1 198 ? 0.665 -4.239 20.104 1.00 90.81 198 GLY A O 1
ATOM 1564 N N . LYS A 1 199 ? 1.686 -5.733 18.766 1.00 91.19 199 LYS A N 1
ATOM 1565 C CA . LYS A 1 199 ? 2.890 -4.925 18.506 1.00 91.19 199 LYS A CA 1
ATOM 1566 C C . LYS A 1 199 ? 2.678 -3.927 17.365 1.00 91.19 199 LYS A C 1
ATOM 1568 O O . LYS A 1 199 ? 3.283 -2.859 17.359 1.00 91.19 199 LYS A O 1
ATOM 1573 N N . THR A 1 200 ? 1.832 -4.263 16.390 1.00 92.69 200 THR A N 1
ATOM 1574 C CA . THR A 1 200 ? 1.672 -3.472 15.161 1.00 92.69 200 THR A CA 1
ATOM 1575 C C . THR A 1 200 ? 0.429 -2.589 15.151 1.00 92.69 200 THR A C 1
ATOM 1577 O O . THR A 1 200 ? 0.344 -1.669 14.339 1.00 92.69 200 THR A O 1
ATOM 1580 N N . ALA A 1 201 ? -0.518 -2.816 16.058 1.00 89.50 201 ALA A N 1
ATOM 1581 C CA . ALA A 1 201 ? -1.672 -1.959 16.278 1.00 89.50 201 ALA A CA 1
ATOM 1582 C C . ALA A 1 201 ? -1.844 -1.710 17.779 1.00 89.50 201 ALA A C 1
ATOM 1584 O O . ALA A 1 201 ? -1.778 -2.630 18.588 1.00 89.50 201 ALA A O 1
ATOM 1585 N N . ASN A 1 202 ? -2.067 -0.453 18.161 1.00 81.94 202 ASN A N 1
ATOM 1586 C CA . ASN A 1 202 ? -2.234 -0.061 19.559 1.00 81.94 202 ASN A CA 1
ATOM 1587 C C . ASN A 1 202 ? -3.496 0.795 19.716 1.00 81.94 202 ASN A C 1
ATOM 1589 O O . ASN A 1 202 ? -3.779 1.643 18.870 1.00 81.94 202 ASN A O 1
ATOM 1593 N N . LYS A 1 203 ? -4.221 0.646 20.833 1.00 85.94 203 LYS A N 1
ATOM 1594 C CA . LYS A 1 203 ? -5.350 1.515 21.213 1.00 85.94 203 LYS A CA 1
ATOM 1595 C C . LYS A 1 203 ? -5.023 3.016 21.155 1.00 85.94 203 LYS A C 1
ATOM 1597 O O . LYS A 1 203 ? -5.901 3.816 20.840 1.00 85.94 203 LYS A O 1
ATOM 1602 N N . LYS A 1 204 ? -3.758 3.407 21.381 1.00 92.38 204 LYS A N 1
ATOM 1603 C CA . LYS A 1 204 ? -3.279 4.798 21.254 1.00 92.38 204 LYS A CA 1
ATOM 1604 C C . LYS A 1 204 ? -3.451 5.364 19.836 1.00 92.38 204 LYS A C 1
ATOM 1606 O O . LYS A 1 204 ? -3.472 6.581 19.679 1.00 92.38 204 LYS A O 1
ATOM 1611 N N . ALA A 1 205 ? -3.626 4.525 18.812 1.00 95.69 205 ALA A N 1
ATOM 1612 C CA . ALA A 1 205 ? -4.005 4.970 17.472 1.00 95.69 205 ALA A CA 1
ATOM 1613 C C . ALA A 1 205 ? -5.311 5.784 17.470 1.00 95.69 205 ALA A C 1
ATOM 1615 O O . ALA A 1 205 ? -5.436 6.705 16.673 1.00 95.69 205 ALA A O 1
ATOM 1616 N N . PHE A 1 206 ? -6.239 5.495 18.390 1.00 96.31 206 PHE A N 1
ATOM 1617 C CA . PHE A 1 206 ? -7.559 6.128 18.502 1.00 96.31 206 PHE A CA 1
ATOM 1618 C C . PHE A 1 206 ? -7.681 7.052 19.723 1.00 96.31 206 PHE A C 1
ATOM 1620 O O . PHE A 1 206 ? -8.778 7.281 20.234 1.00 96.31 206 PHE A O 1
ATOM 1627 N N . LYS A 1 207 ? -6.561 7.580 20.232 1.00 95.12 207 LYS A N 1
ATOM 1628 C CA . LYS A 1 207 ? -6.586 8.509 21.369 1.00 95.12 207 LYS A CA 1
ATOM 1629 C C . LYS A 1 207 ? -7.430 9.748 21.019 1.00 95.12 207 LYS A C 1
ATOM 1631 O O . LYS A 1 207 ? -7.246 10.356 19.966 1.00 95.12 207 LYS A O 1
ATOM 1636 N N . ASN A 1 208 ? -8.351 10.119 21.910 1.00 95.25 208 ASN A N 1
ATOM 1637 C CA . ASN A 1 208 ? -9.312 11.218 21.733 1.00 95.25 208 ASN A CA 1
ATOM 1638 C C . ASN A 1 208 ? -10.233 11.073 20.499 1.00 95.25 208 ASN A C 1
ATOM 1640 O O . ASN A 1 208 ? -10.764 12.069 20.005 1.00 95.25 208 ASN A O 1
ATOM 1644 N N . ALA A 1 209 ? -10.426 9.854 19.984 1.00 95.19 209 ALA A N 1
ATOM 1645 C CA . ALA A 1 209 ? -11.477 9.579 19.007 1.00 95.19 209 ALA A CA 1
ATOM 1646 C C . ALA A 1 209 ? -12.872 9.600 19.668 1.00 95.19 209 ALA A C 1
ATOM 1648 O O . ALA A 1 209 ? -12.997 9.672 20.893 1.00 95.19 209 ALA A O 1
ATOM 1649 N N . HIS A 1 210 ? -13.933 9.540 18.857 1.00 95.44 210 HIS A N 1
ATOM 1650 C CA . HIS A 1 210 ? -15.315 9.546 19.346 1.00 95.44 210 HIS A CA 1
ATOM 1651 C C . HIS A 1 210 ? -15.562 8.462 20.416 1.00 95.44 210 HIS A C 1
ATOM 1653 O O . HIS A 1 210 ? -15.244 7.290 20.210 1.00 95.44 210 HIS A O 1
ATOM 1659 N N . LYS A 1 211 ? -16.216 8.822 21.532 1.00 91.62 211 LYS A N 1
ATOM 1660 C CA . LYS A 1 211 ? -16.455 7.915 22.677 1.00 91.62 211 LYS A CA 1
ATOM 1661 C C . LYS A 1 211 ? -17.215 6.633 22.298 1.00 91.62 211 LYS A C 1
ATOM 1663 O O . LYS A 1 211 ? -16.944 5.573 22.846 1.00 91.62 211 LYS A O 1
ATOM 1668 N N . LYS A 1 212 ? -18.149 6.711 21.337 1.00 93.62 212 LYS A N 1
ATOM 1669 C CA . LYS A 1 212 ? -18.931 5.556 20.833 1.00 93.62 212 LYS A CA 1
ATOM 1670 C C . LYS A 1 212 ? -18.320 4.896 19.583 1.00 93.62 212 LYS A C 1
ATOM 1672 O O . LYS A 1 212 ? -19.055 4.281 18.812 1.00 93.62 212 LYS A O 1
ATOM 1677 N N . LEU A 1 213 ? -17.021 5.075 19.325 1.00 96.81 213 LEU A N 1
ATOM 1678 C CA . LEU A 1 213 ? -16.338 4.470 18.177 1.00 96.81 213 LEU A CA 1
ATOM 1679 C C . LEU A 1 213 ? -16.502 2.942 18.178 1.00 96.81 213 LEU A C 1
ATOM 1681 O O . LEU A 1 213 ? -16.218 2.267 19.170 1.00 96.81 213 LEU A O 1
ATOM 1685 N N . VAL A 1 214 ? -16.923 2.404 17.033 1.00 97.75 214 VAL A N 1
ATOM 1686 C CA . VAL A 1 214 ? -17.012 0.964 16.785 1.00 97.75 214 VAL A CA 1
ATOM 1687 C C . VAL A 1 214 ? -15.933 0.532 15.798 1.00 97.75 214 VAL A C 1
ATOM 1689 O O . VAL A 1 214 ? -15.869 1.040 14.676 1.00 97.75 214 VAL A O 1
ATOM 1692 N N . ILE A 1 215 ? -15.129 -0.450 16.197 1.00 97.94 215 ILE A N 1
ATOM 1693 C CA . ILE A 1 215 ? -14.188 -1.142 15.316 1.00 97.94 215 ILE A CA 1
ATOM 1694 C C . ILE A 1 215 ? -14.873 -2.406 14.794 1.00 97.94 215 ILE A C 1
ATOM 1696 O O . ILE A 1 215 ? -15.204 -3.296 15.574 1.00 97.94 215 ILE A O 1
ATOM 1700 N N . ARG A 1 216 ? -15.115 -2.483 13.486 1.00 98.19 216 ARG A N 1
ATOM 1701 C CA . ARG A 1 216 ? -15.679 -3.664 12.816 1.00 98.19 216 ARG A CA 1
ATOM 1702 C C . ARG A 1 216 ? -14.553 -4.500 12.236 1.00 98.19 216 ARG A C 1
ATOM 1704 O O . ARG A 1 216 ? -13.696 -3.947 11.547 1.00 98.19 216 ARG A O 1
ATOM 1711 N N . VAL A 1 217 ? -14.549 -5.798 12.515 1.00 98.19 217 VAL A N 1
ATOM 1712 C CA . VAL A 1 217 ? -13.435 -6.696 12.163 1.00 98.19 217 VAL A CA 1
ATOM 1713 C C . VAL A 1 217 ? -13.949 -8.023 11.594 1.00 98.19 217 VAL A C 1
ATOM 1715 O O . VAL A 1 217 ? -15.104 -8.382 11.829 1.00 98.19 217 VAL A O 1
ATOM 1718 N N . PRO A 1 218 ? -13.123 -8.800 10.871 1.00 97.62 218 PRO A N 1
ATOM 1719 C CA . PRO A 1 218 ? -13.510 -10.125 10.411 1.00 97.62 218 PRO A CA 1
ATOM 1720 C C . PRO A 1 218 ? -13.730 -11.060 11.605 1.00 97.62 218 PRO A C 1
ATOM 1722 O O . PRO A 1 218 ? -12.932 -11.068 12.548 1.00 97.62 218 PRO A O 1
ATOM 1725 N N . LYS A 1 219 ? -14.778 -11.895 11.543 1.00 96.69 219 LYS A N 1
ATOM 1726 C CA . LYS A 1 219 ? -15.168 -12.814 12.633 1.00 96.69 219 LYS A CA 1
ATOM 1727 C C . LYS A 1 219 ? -13.981 -13.639 13.153 1.00 96.69 219 LYS A C 1
ATOM 1729 O O . LYS A 1 219 ? -13.776 -13.705 14.362 1.00 96.69 219 LYS A O 1
ATOM 1734 N N . LYS A 1 220 ? -13.143 -14.157 12.244 1.00 96.62 220 LYS A N 1
ATOM 1735 C CA . LYS A 1 220 ? -11.977 -15.001 12.561 1.00 96.62 220 LYS A CA 1
ATOM 1736 C C . LYS A 1 220 ? -10.916 -14.341 13.456 1.00 96.62 220 LYS A C 1
ATOM 1738 O O . LYS A 1 220 ? -10.300 -15.023 14.263 1.00 96.62 220 LYS A O 1
ATOM 1743 N N . VAL A 1 221 ? -10.721 -13.020 13.368 1.00 96.25 221 VAL A N 1
ATOM 1744 C CA . VAL A 1 221 ? -9.712 -12.289 14.172 1.00 96.25 221 VAL A CA 1
ATOM 1745 C C . VAL A 1 221 ? -10.321 -11.476 15.318 1.00 96.25 221 VAL A C 1
ATOM 1747 O O . VAL A 1 221 ? -9.602 -10.816 16.070 1.00 96.25 221 VAL A O 1
ATOM 1750 N N . LYS A 1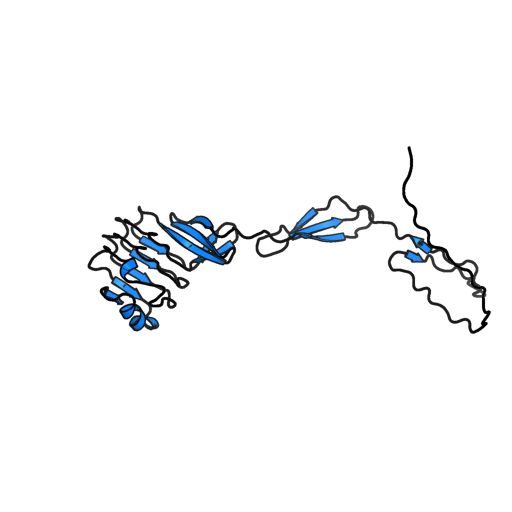 222 ? -11.644 -11.545 15.515 1.00 96.69 222 LYS A N 1
ATOM 1751 C CA . LYS A 1 222 ? -12.376 -10.729 16.496 1.00 96.69 222 LYS A CA 1
ATOM 1752 C C . LYS A 1 222 ? -11.835 -10.851 17.920 1.00 96.69 222 LYS A C 1
ATOM 1754 O O . LYS A 1 222 ? -11.691 -9.839 18.605 1.00 96.69 222 LYS A O 1
ATOM 1759 N N . ARG A 1 223 ? -11.501 -12.070 18.363 1.00 95.81 223 ARG A N 1
ATOM 1760 C CA . ARG A 1 223 ? -10.948 -12.327 19.707 1.00 95.81 223 ARG A CA 1
ATOM 1761 C C . ARG A 1 223 ? -9.594 -11.641 19.906 1.00 95.81 223 ARG A C 1
ATOM 1763 O O . ARG A 1 223 ? -9.369 -11.032 20.947 1.00 95.81 223 ARG A O 1
ATOM 1770 N N . ILE A 1 224 ? -8.721 -11.709 18.903 1.00 95.00 224 ILE A N 1
ATOM 1771 C CA . ILE A 1 224 ? -7.394 -11.082 18.930 1.00 95.00 224 ILE A CA 1
ATOM 1772 C C . ILE A 1 224 ? -7.553 -9.557 18.930 1.00 95.00 224 ILE A C 1
ATOM 1774 O O . ILE A 1 224 ? -6.977 -8.869 19.769 1.00 95.00 224 ILE A O 1
ATOM 1778 N N . TYR A 1 225 ? -8.407 -9.019 18.058 1.00 96.31 225 TYR A N 1
ATOM 1779 C CA . TYR A 1 225 ? -8.547 -7.570 17.892 1.00 96.31 225 TYR A CA 1
ATOM 1780 C C . TYR A 1 225 ? -9.243 -6.909 19.089 1.00 96.31 225 TYR A C 1
ATOM 1782 O O . TYR A 1 225 ? -8.914 -5.774 19.428 1.00 96.31 225 TYR A O 1
ATOM 1790 N N . LYS A 1 226 ? -10.124 -7.625 19.803 1.00 95.94 226 LYS A N 1
ATOM 1791 C CA . LYS A 1 226 ? -10.638 -7.194 21.117 1.00 95.94 226 LYS A CA 1
ATOM 1792 C C . LYS A 1 226 ? -9.515 -6.949 22.133 1.00 95.94 226 LYS A C 1
ATOM 1794 O O . LYS A 1 226 ? -9.594 -5.983 22.886 1.00 95.94 226 LYS A O 1
ATOM 1799 N N . LYS A 1 227 ? -8.471 -7.791 22.141 1.00 95.00 227 LYS A N 1
ATOM 1800 C CA . LYS A 1 227 ? -7.301 -7.613 23.021 1.00 95.00 227 LYS A CA 1
ATOM 1801 C C . LYS A 1 227 ? -6.453 -6.415 22.579 1.00 95.00 227 LYS A C 1
ATOM 1803 O O . LYS A 1 227 ? -6.087 -5.592 23.412 1.00 95.00 227 LYS A O 1
ATOM 1808 N N . ILE A 1 228 ? -6.201 -6.288 21.273 1.00 94.69 228 ILE A N 1
ATOM 1809 C CA . ILE A 1 228 ? -5.429 -5.181 20.676 1.00 94.69 228 ILE A CA 1
ATOM 1810 C C . ILE A 1 228 ? -6.073 -3.818 20.987 1.00 94.69 228 ILE A C 1
ATOM 1812 O O . ILE A 1 228 ? -5.405 -2.879 21.423 1.00 94.69 228 ILE A O 1
ATOM 1816 N N . PHE A 1 229 ? -7.387 -3.711 20.791 1.00 94.88 229 PHE A N 1
ATOM 1817 C CA . PHE A 1 229 ? -8.154 -2.475 20.956 1.00 94.88 229 PHE A CA 1
ATOM 1818 C C . PHE A 1 229 ? -8.911 -2.430 22.292 1.00 94.88 229 PHE A C 1
ATOM 1820 O O . PHE A 1 229 ? -10.067 -2.004 22.344 1.00 94.88 229 PHE A O 1
ATOM 1827 N N . LYS A 1 230 ? -8.267 -2.863 23.388 1.00 91.00 230 LYS A N 1
ATOM 1828 C CA . LYS A 1 230 ? -8.864 -2.846 24.736 1.00 91.00 230 LYS A CA 1
ATOM 1829 C C . LYS A 1 230 ? -9.374 -1.439 25.088 1.00 91.00 230 LYS A C 1
ATOM 1831 O O . LYS A 1 230 ? -8.618 -0.468 25.026 1.00 91.00 230 LYS A O 1
ATOM 1836 N N . GLY A 1 231 ? -10.648 -1.352 25.477 1.00 89.88 231 GLY A N 1
ATOM 1837 C CA . GLY A 1 231 ? -11.352 -0.099 25.782 1.00 89.88 231 GLY A CA 1
ATOM 1838 C C . GLY A 1 231 ? -12.196 0.465 24.631 1.00 89.88 231 GLY A C 1
ATOM 1839 O O . GLY A 1 231 ? -12.914 1.436 24.836 1.00 89.88 231 GLY A O 1
ATOM 1840 N N . LEU A 1 232 ? -12.152 -0.140 23.438 1.00 94.38 232 LEU A N 1
ATOM 1841 C CA . LEU A 1 232 ? -13.019 0.211 22.309 1.00 94.38 232 LEU A CA 1
ATOM 1842 C C . LEU A 1 232 ? -14.048 -0.891 22.035 1.00 94.38 232 LEU A C 1
ATOM 1844 O O . LEU A 1 232 ? -13.821 -2.073 22.304 1.00 94.38 232 LEU A O 1
ATOM 1848 N N . LYS A 1 233 ? -15.184 -0.513 21.439 1.00 96.56 233 LYS A N 1
ATOM 1849 C CA . LYS A 1 233 ? -16.223 -1.469 21.041 1.00 96.56 233 LYS A CA 1
ATOM 1850 C C . LYS A 1 233 ? -15.807 -2.189 19.757 1.00 96.56 233 LYS A C 1
ATOM 1852 O O . LYS A 1 233 ? -15.912 -1.622 18.673 1.00 96.56 233 LYS A O 1
ATOM 1857 N N . VAL A 1 234 ? -15.373 -3.446 19.870 1.00 96.94 234 VAL A N 1
ATOM 1858 C CA . VAL A 1 234 ? -15.004 -4.294 18.720 1.00 96.94 234 VAL A CA 1
ATOM 1859 C C . VAL A 1 234 ? -16.149 -5.253 18.367 1.00 96.94 234 VAL A C 1
ATOM 1861 O O . VAL A 1 234 ? -16.538 -6.086 19.195 1.00 96.94 234 VAL A O 1
ATOM 1864 N N . LYS A 1 235 ? -16.687 -5.137 17.146 1.00 94.69 235 LYS A N 1
ATOM 1865 C CA . LYS A 1 235 ? -17.793 -5.951 16.615 1.00 94.69 235 LYS A CA 1
ATOM 1866 C C . LYS A 1 235 ? -17.357 -6.855 15.472 1.00 94.69 235 LYS A C 1
ATOM 1868 O O . LYS A 1 235 ? -16.622 -6.380 14.582 1.00 94.69 235 LYS A O 1
#

Sequence (235 aa):
MLHAQKMDIRFLLVRPVMIRKKKKLLQRVIPKELEYTGDTYCRICKTLLEEGKILPKLEHQWNDGTVTKRATYETAGELTYRCRKCAAKRIISIEKLAYPKAGTSYTISGNEYKVSKPGAEVILVKTSKTTKNVTVPAQIYAQGITYKVTSIGAKAFNNNKKLTKVTIGTNIVKINSNAFFNCKNLKTVTIKSVHLTGKTANKKAFKNAHKKLVIRVPKKVKRIYKKIFKGLKVK

pLDDT: mean 83.99, std 21.43, range [28.47, 98.62]

Foldseek 3Di:
DDDDDDDDDDDDDDDDDDDDDDPDPPPPPDPPFWDWPDWDADPPPRHTDGGTDIDGRDDFQWDPWDFPADAEQVDWTWTWIAGPPDRDIDIDTHDHDWFDDFQDWDADPQWIWTHHDGLEAIETQAHDLPDQEEEAEQWDDDPNGIYGYAEHHACRQPLSQNHAEYEYYANHQAYDACSNHLNQNHAEYEYAHPNYALVRAALNVQHNYHQNHEYEYPPVCQVRVCVRNPNYHYD